Protein 7VW0 (pdb70)

Secondary structure (DSSP, 8-state):
--SSHHHHHHHTTHHHHHHHHHHHTT-SSHHHHHHHHHHHHHHHHHHHHHHHHHH---HHHHHHHHHHHHHHHHHHHHHHHHHHHH-/-TT--SSHHHHHHHTTHHHHHHHHHHHTT-SSHHHHHHHHHHHHHHHHHHHHHHHHHH---HHHHHHHHHHHHHHHHHHHHHHHHHHHTTSPP-

Organism: Escherichia coli (NCBI:txid562)

B-factor: mean 36.49, std 14.47, range [18.31, 108.79]

Foldseek 3Di:
DADDPLRVQLPPPVVVLVVQLVVLLPPPPNLSNVLSNLLSVLVNLLSNLVSCCVDPDDVVSVVVSVVSNVVSVVVNVVSVVVVVVVD/DLPDADDPLRNQLSPCPVVLVVQLVVLLVPPPNLSNCLRNLLSVLVSLLSNLVSCCVDPDDPVSVVVSVVSNVVSVVSNVVSVVCVVPVPPDDD

Structure (mmCIF, N/CA/C/O backbone):
data_7VW0
#
_entry.id   7VW0
#
_cell.length_a   37.296
_cell.length_b   73.242
_cell.length_c   73.284
_cell.angle_alpha   90.000
_cell.angle_beta   90.000
_cell.angle_gamma   90.000
#
_symmetry.space_group_name_H-M   'P 21 21 21'
#
loop_
_entity.id
_entity.type
_entity.pdbx_description
1 polymer 'DUF305 domain-containing protein'
2 water water
#
loop_
_atom_site.group_PDB
_atom_site.id
_atom_site.type_symbol
_atom_site.label_atom_id
_atom_site.label_alt_id
_atom_site.label_comp_id
_atom_site.label_asym_id
_atom_site.label_entity_id
_atom_site.label_seq_id
_atom_site.pdbx_PDB_ins_code
_atom_site.Cartn_x
_atom_site.Cartn_y
_atom_site.Cartn_z
_atom_site.occupancy
_atom_site.B_iso_or_equiv
_atom_site.auth_seq_id
_atom_site.auth_comp_id
_atom_site.auth_asym_id
_atom_site.auth_atom_id
_atom_site.pdbx_PDB_model_num
ATOM 1 N N . MET A 1 11 ? -0.546 39.654 36.793 1.00 54.72 30 MET A N 1
ATOM 2 C CA . MET A 1 11 ? 0.330 39.217 35.706 1.00 52.41 30 MET A CA 1
ATOM 3 C C . MET A 1 11 ? 0.889 40.387 34.880 1.00 46.27 30 MET A C 1
ATOM 4 O O . MET A 1 11 ? 1.596 40.171 33.893 1.00 45.73 30 MET A O 1
ATOM 7 N N . HIS A 1 12 ? 0.591 41.620 35.293 1.00 42.19 31 HIS A N 1
ATOM 8 C CA . HIS A 1 12 ? 0.930 42.796 34.503 1.00 38.52 31 HIS A CA 1
ATOM 9 C C . HIS A 1 12 ? 1.021 44.006 35.420 1.00 34.34 31 HIS A C 1
ATOM 10 O O . HIS A 1 12 ? 0.458 44.021 36.517 1.00 36.97 31 HIS A O 1
ATOM 24 N N . SER A 1 13 ? 1.738 45.026 34.943 1.00 29.09 32 SER A N 1
ATOM 25 C CA . SER A 1 13 ? 2.141 46.173 35.749 1.00 31.72 32 SER A CA 1
ATOM 26 C C . SER A 1 13 ? 1.082 47.263 35.798 1.00 33.48 32 SER A C 1
ATOM 27 O O . SER A 1 13 ? 1.092 48.100 36.723 1.00 37.77 32 SER A O 1
ATOM 35 N N . SER A 1 14 ? 0.142 47.244 34.863 1.00 32.44 33 SER A N 1
ATOM 36 C CA . SER A 1 14 ? -0.627 48.431 34.518 1.00 32.14 33 SER A CA 1
ATOM 37 C C . SER A 1 14 ? -1.742 48.009 33.578 1.00 29.31 33 SER A C 1
ATOM 38 O O . SER A 1 14 ? -1.678 46.944 32.962 1.00 30.05 33 SER A O 1
ATOM 46 N N . ALA A 1 15 ? -2.750 48.877 33.458 1.00 30.83 34 ALA A N 1
ATOM 47 C CA . ALA A 1 15 ? -3.816 48.660 32.489 1.00 31.62 34 ALA A CA 1
ATOM 48 C C . ALA A 1 15 ? -3.251 48.583 31.075 1.00 27.18 34 ALA A C 1
ATOM 49 O O . ALA A 1 15 ? -3.652 47.723 30.276 1.00 27.03 34 ALA A O 1
ATOM 56 N N . SER A 1 16 ? -2.295 49.455 30.747 1.00 28.16 35 SER A N 1
ATOM 57 C CA . SER A 1 16 ? -1.768 49.447 29.388 1.00 27.65 35 SER A CA 1
ATOM 58 C C . SER A 1 16 ? -1.044 48.139 29.111 1.00 25.28 35 SER A C 1
ATOM 59 O O . SER A 1 16 ? -1.232 47.528 28.055 1.00 23.26 35 SER A O 1
ATOM 67 N N . SER A 1 17 ? -0.244 47.669 30.067 1.00 25.40 36 SER A N 1
ATOM 68 C CA . SER A 1 17 ? 0.461 46.415 29.858 1.00 25.67 36 SER A CA 1
ATOM 69 C C . SER A 1 17 ? -0.504 45.237 29.798 1.00 25.12 36 SER A C 1
ATOM 70 O O . SER A 1 17 ? -0.301 44.316 29.004 1.00 24.47 36 SER A O 1
ATOM 78 N N . GLN A 1 18 ? -1.582 45.267 30.587 1.00 24.19 37 GLN A N 1
ATOM 79 C CA . GLN A 1 18 ? -2.578 44.205 30.482 1.00 27.36 37 GLN A CA 1
ATOM 80 C C . GLN A 1 18 ? -3.154 44.151 29.074 1.00 26.52 37 GLN A C 1
ATOM 81 O O . GLN A 1 18 ? -3.331 43.061 28.498 1.00 26.67 37 GLN A O 1
ATOM 95 N N . GLU A 1 19 ? -3.445 45.323 28.491 1.00 26.43 38 GLU A N 1
ATOM 96 C CA . GLU A 1 19 ? -4.014 45.341 27.148 1.00 24.24 38 GLU A CA 1
ATOM 97 C C . GLU A 1 19 ? -2.980 44.963 26.096 1.00 23.28 38 GLU A C 1
ATOM 98 O O . GLU A 1 19 ? -3.315 44.271 25.129 1.00 25.83 38 GLU A O 1
ATOM 110 N N . TYR A 1 20 ? -1.720 45.375 26.271 1.00 22.64 39 TYR A N 1
ATOM 111 C CA . TYR A 1 20 ? -0.685 44.947 25.330 1.00 22.99 39 TYR A CA 1
ATOM 112 C C . TYR A 1 20 ? -0.567 43.425 25.312 1.00 22.55 39 TYR A C 1
ATOM 113 O O . TYR A 1 20 ? -0.387 42.816 24.250 1.00 22.73 39 TYR A O 1
ATOM 131 N N . MET A 1 21 ? -0.634 42.796 26.489 1.00 23.72 40 MET A N 1
ATOM 132 C CA . MET A 1 21 ? -0.470 41.350 26.574 1.00 25.29 40 MET A CA 1
ATOM 133 C C . MET A 1 21 ? -1.683 40.590 26.068 1.00 27.54 40 MET A C 1
ATOM 134 O O . MET A 1 21 ? -1.534 39.473 25.552 1.00 29.37 40 MET A O 1
ATOM 148 N N . ALA A 1 22 ? -2.872 41.150 26.209 1.00 30.68 41 ALA A N 1
ATOM 149 C CA . ALA A 1 22 ? -4.091 40.473 25.784 1.00 32.99 41 ALA A CA 1
ATOM 150 C C . ALA A 1 22 ? -4.016 40.036 24.322 1.00 37.94 41 ALA A C 1
ATOM 151 O O . ALA A 1 22 ? -3.791 40.852 23.420 1.00 39.57 41 ALA A O 1
ATOM 158 N N . GLY A 1 23 ? -4.203 38.735 24.097 1.00 40.02 42 GLY A N 1
ATOM 159 C CA . GLY A 1 23 ? -4.238 38.162 22.766 1.00 40.61 42 GLY A CA 1
ATOM 160 C C . GLY A 1 23 ? -2.915 37.626 22.261 1.00 41.08 42 GLY A C 1
ATOM 161 O O . GLY A 1 23 ? -2.895 36.886 21.256 1.00 44.17 42 GLY A O 1
ATOM 165 N N . MET A 1 24 ? -1.810 37.967 22.919 1.00 39.18 43 MET A N 1
ATOM 166 C CA . MET A 1 24 ? -0.498 37.630 22.386 1.00 39.05 43 MET A CA 1
ATOM 167 C C . MET A 1 24 ? -0.255 36.128 22.435 1.00 42.49 43 MET A C 1
ATOM 168 O O . MET A 1 24 ? 0.328 35.551 21.502 1.00 45.91 43 MET A O 1
ATOM 182 N N . LYS A 1 25 ? -0.704 35.473 23.505 1.00 48.68 44 LYS A N 1
ATOM 183 C CA . LYS A 1 25 ? -0.520 34.031 23.639 1.00 52.43 44 LYS A CA 1
ATOM 184 C C . LYS A 1 25 ? -1.211 33.292 22.504 1.00 49.03 44 LYS A C 1
ATOM 185 O O . LYS A 1 25 ? -0.586 32.504 21.781 1.00 48.21 44 LYS A O 1
ATOM 204 N N . ASN A 1 26 ? -2.513 33.520 22.337 1.00 45.37 45 ASN A N 1
ATOM 205 C CA . ASN A 1 26 ? -3.195 32.862 21.234 1.00 44.36 45 ASN A CA 1
ATOM 206 C C . ASN A 1 26 ? -2.540 33.204 19.902 1.00 38.02 45 ASN A C 1
ATOM 207 O O . ASN A 1 26 ? -2.612 32.408 18.960 1.00 34.82 45 ASN A O 1
ATOM 218 N N . MET A 1 27 ? -1.846 34.340 19.825 1.00 36.69 46 MET A N 1
ATOM 219 C CA . MET A 1 27 ? -1.139 34.698 18.604 1.00 36.82 46 MET A CA 1
ATOM 220 C C . MET A 1 27 ? 0.074 33.802 18.367 1.00 35.62 46 MET A C 1
ATOM 221 O O . MET A 1 27 ? 0.330 33.410 17.228 1.00 36.23 46 MET A O 1
ATOM 235 N N . HIS A 1 28 ? 0.848 33.478 19.410 1.00 33.47 47 HIS A N 1
ATOM 236 C CA . HIS A 1 28 ? 2.017 32.622 19.189 1.00 33.85 47 HIS A CA 1
ATOM 237 C C . HIS A 1 28 ? 1.589 31.253 18.687 1.00 32.55 47 HIS A C 1
ATOM 238 O O . HIS A 1 28 ? 2.141 30.736 17.706 1.00 31.32 47 HIS A O 1
ATOM 252 N N . GLU A 1 29 ? 0.615 30.642 19.364 1.00 33.14 48 GLU A N 1
ATOM 253 C CA . GLU A 1 29 ? 0.094 29.356 18.912 1.00 33.13 48 GLU A CA 1
ATOM 254 C C . GLU A 1 29 ? -0.437 29.459 17.494 1.00 29.42 48 GLU A C 1
ATOM 255 O O . GLU A 1 29 ? -0.251 28.541 16.688 1.00 26.43 48 GLU A O 1
ATOM 267 N N . LYS A 1 30 ? -1.155 30.543 17.192 1.00 29.64 49 LYS A N 1
ATOM 268 C CA . LYS A 1 30 ? -1.746 30.702 15.870 1.00 28.00 49 LYS A CA 1
ATOM 269 C C . LYS A 1 30 ? -0.672 30.793 14.802 1.00 26.40 49 LYS A C 1
ATOM 270 O O . LYS A 1 30 ? -0.805 30.203 13.717 1.00 24.72 49 LYS A O 1
ATOM 289 N N A MET A 1 31 ? 0.406 31.529 15.080 0.46 25.24 50 MET A N 1
ATOM 290 N N B MET A 1 31 ? 0.420 31.502 15.099 0.54 25.35 50 MET A N 1
ATOM 291 C CA A MET A 1 31 ? 1.470 31.693 14.100 0.46 24.43 50 MET A CA 1
ATOM 292 C CA B MET A 1 31 ? 1.485 31.728 14.133 0.54 24.76 50 MET A CA 1
ATOM 293 C C A MET A 1 31 ? 2.263 30.406 13.933 0.46 23.79 50 MET A C 1
ATOM 294 C C B MET A 1 31 ? 2.353 30.486 13.957 0.54 23.17 50 MET A C 1
ATOM 295 O O A MET A 1 31 ? 2.562 29.996 12.805 0.46 22.29 50 MET A O 1
ATOM 296 O O B MET A 1 31 ? 2.794 30.198 12.841 0.54 20.18 50 MET A O 1
ATOM 323 N N . MET A 1 32 ? 2.606 29.746 15.042 1.00 23.66 51 MET A N 1
ATOM 324 C CA . MET A 1 32 ? 3.309 28.470 14.937 1.00 23.41 51 MET A CA 1
ATOM 325 C C . MET A 1 32 ? 2.543 27.506 14.041 1.00 22.31 51 MET A C 1
ATOM 326 O O . MET A 1 32 ? 3.131 26.816 13.205 1.00 23.30 51 MET A O 1
ATOM 341 N N . ALA A 1 33 ? 1.224 27.437 14.215 1.00 22.87 52 ALA A N 1
ATOM 342 C CA . ALA A 1 33 ? 0.415 26.569 13.365 1.00 22.65 52 ALA A CA 1
ATOM 343 C C . ALA A 1 33 ? 0.462 27.040 11.918 1.00 23.99 52 ALA A C 1
ATOM 344 O O . ALA A 1 33 ? 0.617 26.235 10.988 1.00 22.75 52 ALA A O 1
ATOM 351 N N . ALA A 1 34 ? 0.309 28.349 11.718 1.00 23.47 53 ALA A N 1
ATOM 352 C CA . ALA A 1 34 ? 0.229 28.916 10.374 1.00 25.07 53 ALA A CA 1
ATOM 353 C C . ALA A 1 34 ? 1.473 28.600 9.560 1.00 23.59 53 ALA A C 1
ATOM 354 O O . ALA A 1 34 ? 1.379 28.240 8.380 1.00 24.02 53 ALA A O 1
ATOM 361 N N . VAL A 1 35 ? 2.653 28.721 10.169 1.00 21.79 54 VAL A N 1
ATOM 362 C CA . VAL A 1 35 ? 3.895 28.521 9.431 1.00 20.78 54 VAL A CA 1
ATOM 363 C C . VAL A 1 35 ? 4.217 27.059 9.197 1.00 20.36 54 VAL A C 1
ATOM 364 O O . VAL A 1 35 ? 5.210 26.757 8.519 1.00 21.68 54 VAL A O 1
ATOM 377 N N . ASN A 1 36 ? 3.406 26.139 9.712 1.00 21.70 55 ASN A N 1
ATOM 378 C CA . ASN A 1 36 ? 3.619 24.729 9.438 1.00 23.12 55 ASN A CA 1
ATOM 379 C C . ASN A 1 36 ? 2.976 24.273 8.124 1.00 26.15 55 ASN A C 1
ATOM 380 O O . ASN A 1 36 ? 3.051 23.088 7.792 1.00 27.02 55 ASN A O 1
ATOM 391 N N A GLU A 1 37 ? 2.331 25.182 7.381 0.67 27.26 56 GLU A N 1
ATOM 392 N N B GLU A 1 37 ? 2.377 25.184 7.373 0.33 25.33 56 GLU A N 1
ATOM 393 C CA A GLU A 1 37 ? 2.001 24.915 5.983 0.67 26.12 56 GLU A CA 1
ATOM 394 C CA B GLU A 1 37 ? 1.957 24.878 6.017 0.33 24.05 56 GLU A CA 1
ATOM 395 C C A GLU A 1 37 ? 3.258 24.459 5.270 0.67 28.40 56 GLU A C 1
ATOM 396 C C B GLU A 1 37 ? 3.179 24.555 5.164 0.33 26.67 56 GLU A C 1
ATOM 397 O O A GLU A 1 37 ? 4.335 25.031 5.451 0.67 28.67 56 GLU A O 1
ATOM 398 O O B GLU A 1 37 ? 4.163 25.302 5.159 0.33 24.78 56 GLU A O 1
ATOM 421 N N . SER A 1 38 ? 3.121 23.422 4.453 1.00 31.15 57 SER A N 1
ATOM 422 C CA . SER A 1 38 ? 4.282 22.958 3.705 1.00 34.32 57 SER A CA 1
ATOM 423 C C . SER A 1 38 ? 4.632 23.892 2.551 1.00 31.35 57 SER A C 1
ATOM 424 O O . SER A 1 38 ? 5.812 24.013 2.210 1.00 34.18 57 SER A O 1
ATOM 433 N N . ASN A 1 39 ? 3.653 24.567 1.945 1.00 27.22 58 ASN A N 1
ATOM 434 C CA . ASN A 1 39 ? 3.971 25.534 0.901 1.00 25.09 58 ASN A CA 1
ATOM 435 C C . ASN A 1 39 ? 4.605 26.744 1.570 1.00 24.65 58 ASN A C 1
ATOM 436 O O . ASN A 1 39 ? 3.945 27.403 2.380 1.00 23.92 58 ASN A O 1
ATOM 447 N N . PRO A 1 40 ? 5.858 27.086 1.259 1.00 24.22 59 PRO A N 1
ATOM 448 C CA . PRO A 1 40 ? 6.540 28.135 2.033 1.00 23.08 59 PRO A CA 1
ATOM 449 C C . PRO A 1 40 ? 5.919 29.504 1.860 1.00 23.42 59 PRO A C 1
ATOM 450 O O . PRO A 1 40 ? 5.939 30.304 2.811 1.00 21.94 59 PRO A O 1
ATOM 461 N N . ASP A 1 41 ? 5.352 29.796 0.687 1.00 23.58 60 ASP A N 1
ATOM 462 C CA . ASP A 1 41 ? 4.744 31.105 0.470 1.00 23.38 60 ASP A CA 1
ATOM 463 C C . ASP A 1 41 ? 3.415 31.232 1.188 1.00 23.26 60 ASP A C 1
ATOM 464 O O . ASP A 1 41 ? 3.081 32.312 1.681 1.00 23.37 60 ASP A O 1
ATOM 473 N N . LYS A 1 42 ? 2.668 30.132 1.300 1.00 23.05 61 LYS A N 1
ATOM 474 C CA . LYS A 1 42 ? 1.413 30.151 2.041 1.00 23.12 61 LYS A CA 1
ATOM 475 C C . LYS A 1 42 ? 1.680 30.241 3.531 1.00 22.58 61 LYS A C 1
ATOM 476 O O . LYS A 1 42 ? 0.953 30.924 4.265 1.00 22.54 61 LYS A O 1
ATOM 495 N N . ALA A 1 43 ? 2.714 29.538 3.995 1.00 21.83 62 ALA A N 1
ATOM 496 C CA . ALA A 1 43 ? 3.145 29.669 5.385 1.00 21.75 62 ALA A CA 1
ATOM 497 C C . ALA A 1 43 ? 3.488 31.116 5.695 1.00 20.63 62 ALA A C 1
ATOM 498 O O . ALA A 1 43 ? 3.089 31.653 6.737 1.00 22.06 62 ALA A O 1
ATOM 505 N N . PHE A 1 44 ? 4.227 31.761 4.785 1.00 20.79 63 PHE A N 1
ATOM 506 C CA . PHE A 1 44 ? 4.585 33.163 4.945 1.00 21.82 63 PHE A CA 1
ATOM 507 C C . PHE A 1 44 ? 3.341 34.039 5.024 1.00 20.53 63 PHE A C 1
ATOM 508 O O . PHE A 1 44 ? 3.230 34.894 5.902 1.00 21.36 63 PHE A O 1
ATOM 525 N N . ALA A 1 45 ? 2.406 33.867 4.090 1.00 20.72 64 ALA A N 1
ATOM 526 C CA . ALA A 1 45 ? 1.248 34.755 4.056 1.00 21.89 64 ALA A CA 1
ATOM 527 C C . ALA A 1 45 ? 0.405 34.586 5.314 1.00 21.38 64 ALA A C 1
ATOM 528 O O . ALA A 1 45 ? -0.001 35.571 5.945 1.00 21.45 64 ALA A O 1
ATOM 535 N N . LYS A 1 46 ? 0.154 33.338 5.721 1.00 22.32 65 LYS A N 1
ATOM 536 C CA . LYS A 1 46 ? -0.670 33.128 6.905 1.00 22.91 65 LYS A CA 1
ATOM 537 C C . LYS A 1 46 ? 0.061 33.564 8.167 1.00 20.98 65 LYS A C 1
ATOM 538 O O . LYS A 1 46 ? -0.525 34.217 9.045 1.00 23.39 65 LYS A O 1
ATOM 557 N N . GLY A 1 47 ? 1.340 33.219 8.276 1.00 20.86 66 GLY A N 1
ATOM 558 C CA . GLY A 1 47 ? 2.100 33.644 9.435 1.00 21.40 66 GLY A CA 1
ATOM 559 C C . GLY A 1 47 ? 2.221 35.149 9.517 1.00 19.73 66 GLY A C 1
ATOM 560 O O . GLY A 1 47 ? 2.105 35.742 10.604 1.00 21.32 66 GLY A O 1
ATOM 564 N N . MET A 1 48 ? 2.417 35.799 8.367 1.00 19.45 67 MET A N 1
ATOM 565 C CA . MET A 1 48 ? 2.635 37.238 8.403 1.00 21.74 67 MET A CA 1
ATOM 566 C C . MET A 1 48 ? 1.334 37.997 8.618 1.00 20.54 67 MET A C 1
ATOM 567 O O . MET A 1 48 ? 1.342 39.048 9.258 1.00 21.39 67 MET A O 1
ATOM 581 N N . ILE A 1 49 ? 0.208 37.486 8.123 1.00 21.02 68 ILE A N 1
ATOM 582 C CA . ILE A 1 49 ? -1.075 38.085 8.472 1.00 23.48 68 ILE A CA 1
ATOM 583 C C . ILE A 1 49 ? -1.247 38.093 9.988 1.00 22.76 68 ILE A C 1
ATOM 584 O O . ILE A 1 49 ? -1.608 39.111 10.590 1.00 23.73 68 ILE A O 1
ATOM 600 N N . ALA A 1 50 ? -0.971 36.963 10.640 1.00 23.51 69 ALA A N 1
ATOM 601 C CA . ALA A 1 50 ? -1.101 36.909 12.102 1.00 24.35 69 ALA A CA 1
ATOM 602 C C . ALA A 1 50 ? -0.133 37.875 12.778 1.00 24.30 69 ALA A C 1
ATOM 603 O O . ALA A 1 50 ? -0.481 38.566 13.758 1.00 23.58 69 ALA A O 1
ATOM 610 N N . HIS A 1 51 ? 1.099 37.934 12.281 1.00 23.76 70 HIS A N 1
ATOM 611 C CA . HIS A 1 51 ? 2.067 38.836 12.885 1.00 22.33 70 HIS A CA 1
ATOM 612 C C . HIS A 1 51 ? 1.647 40.290 12.682 1.00 21.46 70 HIS A C 1
ATOM 613 O O . HIS A 1 51 ? 1.768 41.116 13.607 1.00 22.26 70 HIS A O 1
ATOM 627 N N . HIS A 1 52 ? 1.152 40.630 11.485 1.00 22.69 71 HIS A N 1
ATOM 628 C CA . HIS A 1 52 ? 0.619 41.969 11.236 1.00 21.61 71 HIS A CA 1
ATOM 629 C C . HIS A 1 52 ? -0.522 42.293 12.186 1.00 21.22 71 HIS A C 1
ATOM 630 O O . HIS A 1 52 ? -0.600 43.414 12.719 1.00 21.91 71 HIS A O 1
ATOM 644 N N . GLU A 1 53 ? -1.419 41.330 12.416 1.00 21.06 72 GLU A N 1
ATOM 645 C CA . GLU A 1 53 ? -2.505 41.541 13.370 1.00 22.97 72 GLU A CA 1
ATOM 646 C C . GLU A 1 53 ? -1.974 41.840 14.766 1.00 22.17 72 GLU A C 1
ATOM 647 O O . GLU A 1 53 ? -2.493 42.721 15.464 1.00 23.09 72 GLU A O 1
ATOM 659 N N . GLY A 1 54 ? -0.906 41.152 15.168 1.00 24.39 73 GLY A N 1
ATOM 660 C CA . GLY A 1 54 ? -0.279 41.466 16.443 1.00 23.91 73 GLY A CA 1
ATOM 661 C C . GLY A 1 54 ? 0.273 42.878 16.491 1.00 22.17 73 GLY A C 1
ATOM 662 O O . GLY A 1 54 ? 0.130 43.571 17.495 1.00 21.41 73 GLY A O 1
ATOM 666 N N . ALA A 1 55 ? 0.920 43.325 15.407 1.00 22.36 74 ALA A N 1
ATOM 667 C CA . ALA A 1 55 ? 1.456 44.682 15.382 1.00 21.50 74 ALA A CA 1
ATOM 668 C C . ALA A 1 55 ? 0.340 45.712 15.453 1.00 20.95 74 ALA A C 1
ATOM 669 O O . ALA A 1 55 ? 0.458 46.718 16.162 1.00 21.38 74 ALA A O 1
ATOM 676 N N . ILE A 1 56 ? -0.742 45.490 14.705 1.00 22.70 75 ILE A N 1
ATOM 677 C CA . ILE A 1 56 ? -1.891 46.393 14.731 1.00 23.00 75 ILE A CA 1
ATOM 678 C C . ILE A 1 56 ? -2.475 46.483 16.134 1.00 21.09 75 ILE A C 1
ATOM 679 O O . ILE A 1 56 ? -2.821 47.570 16.611 1.00 20.69 75 ILE A O 1
ATOM 695 N N . ALA A 1 57 ? -2.626 45.339 16.811 1.00 22.21 76 ALA A N 1
ATOM 696 C CA . ALA A 1 57 ? -3.133 45.356 18.181 1.00 22.59 76 ALA A CA 1
ATOM 697 C C . ALA A 1 57 ? -2.225 46.172 19.085 1.00 19.24 76 ALA A C 1
ATOM 698 O O . ALA A 1 57 ? -2.703 46.969 19.895 1.00 20.33 76 ALA A O 1
ATOM 705 N N . MET A 1 58 ? -0.908 45.989 18.970 1.00 20.18 77 MET A N 1
ATOM 706 C CA . MET A 1 58 ? 0.000 46.734 19.824 1.00 22.35 77 MET A CA 1
ATOM 707 C C . MET A 1 58 ? -0.075 48.215 19.508 1.00 20.38 77 MET A C 1
ATOM 708 O O . MET A 1 58 ? -0.056 49.056 20.412 1.00 21.39 77 MET A O 1
ATOM 722 N N . ALA A 1 59 ? -0.173 48.547 18.227 1.00 21.28 78 ALA A N 1
ATOM 723 C CA . ALA A 1 59 ? -0.220 49.946 17.831 1.00 21.21 78 ALA A CA 1
ATOM 724 C C . ALA A 1 59 ? -1.505 50.607 18.303 1.00 22.52 78 ALA A C 1
ATOM 725 O O . ALA A 1 59 ? -1.498 51.781 18.695 1.00 21.96 78 ALA A O 1
ATOM 732 N N . GLU A 1 60 ? -2.619 49.877 18.263 1.00 22.09 79 GLU A N 1
ATOM 733 C CA . GLU A 1 60 ? -3.878 50.415 18.756 1.00 22.24 79 GLU A CA 1
ATOM 734 C C . GLU A 1 60 ? -3.788 50.717 20.248 1.00 20.87 79 GLU A C 1
ATOM 735 O O . GLU A 1 60 ? -4.285 51.746 20.724 1.00 21.90 79 GLU A O 1
ATOM 747 N N . THR A 1 61 ? -3.155 49.827 21.007 1.00 20.60 80 THR A N 1
ATOM 748 C CA . THR A 1 61 ? -2.988 50.054 22.437 1.00 20.49 80 THR A CA 1
ATOM 749 C C . THR A 1 61 ? -2.080 51.258 22.703 1.00 19.68 80 THR A C 1
ATOM 750 O O . THR A 1 61 ? -2.314 52.020 23.647 1.00 22.20 80 THR A O 1
ATOM 761 N N . GLU A 1 62 ? -1.062 51.464 21.867 1.00 21.97 81 GLU A N 1
ATOM 762 C CA . GLU A 1 62 ? -0.218 52.651 21.977 1.00 21.99 81 GLU A CA 1
ATOM 763 C C . GLU A 1 62 ? -1.002 53.931 21.678 1.00 21.94 81 GLU A C 1
ATOM 764 O O . GLU A 1 62 ? -0.784 54.968 22.318 1.00 22.06 81 GLU A O 1
ATOM 776 N N . LEU A 1 63 ? -1.942 53.890 20.731 1.00 20.74 82 LEU A N 1
ATOM 777 C CA . LEU A 1 63 ? -2.781 55.078 20.539 1.00 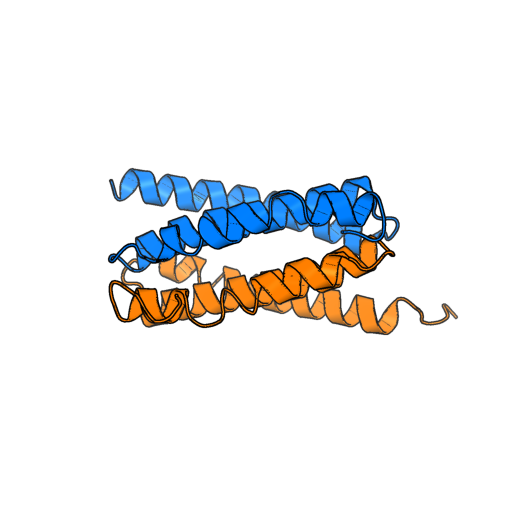23.56 82 LEU A CA 1
ATOM 778 C C . LEU A 1 63 ? -3.714 55.301 21.721 1.00 22.50 82 LEU A C 1
ATOM 779 O O . LEU A 1 63 ? -4.009 56.455 22.075 1.00 24.18 82 LEU A O 1
ATOM 795 N N . LYS A 1 64 ? -4.182 54.218 22.342 1.00 22.32 83 LYS A N 1
ATOM 796 C CA . LYS A 1 64 ? -5.076 54.344 23.484 1.00 22.89 83 LYS A CA 1
ATOM 797 C C . LYS A 1 64 ? -4.358 54.918 24.694 1.00 21.57 83 LYS A C 1
ATOM 798 O O . LYS A 1 64 ? -4.922 55.755 25.396 1.00 23.65 83 LYS A O 1
ATOM 817 N N . TYR A 1 65 ? -3.123 54.473 24.965 1.00 21.69 84 TYR A N 1
ATOM 818 C CA . TYR A 1 65 ? -2.436 54.818 26.211 1.00 23.26 84 TYR A CA 1
ATOM 819 C C . TYR A 1 65 ? -1.204 55.690 26.037 1.00 23.68 84 TYR A C 1
ATOM 820 O O . TYR A 1 65 ? -0.758 56.300 27.020 1.00 24.50 84 TYR A O 1
ATOM 838 N N . GLY A 1 66 ? -0.664 55.802 24.829 1.00 22.41 85 GLY A N 1
ATOM 839 C CA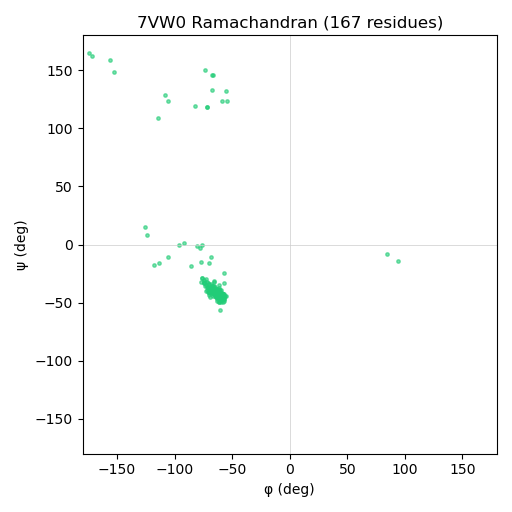 . GLY A 1 66 ? 0.606 56.473 24.660 1.00 23.17 85 GLY A CA 1
ATOM 840 C C . GLY A 1 66 ? 0.478 57.981 24.797 1.00 22.87 85 GLY A C 1
ATOM 841 O O . GLY A 1 66 ? -0.565 58.573 24.516 1.00 22.96 85 GLY A O 1
ATOM 845 N N . LYS A 1 67 ? 1.565 58.596 25.266 1.00 23.41 86 LYS A N 1
ATOM 846 C CA . LYS A 1 67 ? 1.663 60.035 25.486 1.00 24.08 86 LYS A CA 1
ATOM 847 C C . LYS A 1 67 ? 2.831 60.654 24.728 1.00 24.60 86 LYS A C 1
ATOM 848 O O . LYS A 1 67 ? 3.149 61.829 24.952 1.00 24.96 86 LYS A O 1
ATOM 867 N N . ASP A 1 68 ? 3.497 59.911 23.862 1.00 24.93 87 ASP A N 1
ATOM 868 C CA . ASP A 1 68 ? 4.617 60.462 23.122 1.00 24.95 87 ASP A CA 1
ATOM 869 C C . ASP A 1 68 ? 4.186 60.704 21.688 1.00 23.57 87 ASP A C 1
ATOM 870 O O . ASP A 1 68 ? 3.728 59.763 21.028 1.00 25.59 87 ASP A O 1
ATOM 879 N N . PRO A 1 69 ? 4.307 61.921 21.166 1.00 25.65 88 PRO A N 1
ATOM 880 C CA . PRO A 1 69 ? 3.815 62.166 19.799 1.00 26.52 88 PRO A CA 1
ATOM 881 C C . PRO A 1 69 ? 4.511 61.342 18.729 1.00 26.29 88 PRO A C 1
ATOM 882 O O . PRO A 1 69 ? 3.853 60.908 17.776 1.00 26.10 88 PRO A O 1
ATOM 893 N N . GLU A 1 70 ? 5.831 61.145 18.831 1.00 26.08 89 GLU A N 1
ATOM 894 C CA . GLU A 1 70 ? 6.540 60.412 17.790 1.00 26.17 89 GLU A CA 1
ATOM 895 C C . GLU A 1 70 ? 6.107 58.954 17.754 1.00 25.30 89 GLU A C 1
ATOM 896 O O . GLU A 1 70 ? 5.855 58.403 16.684 1.00 25.72 89 GLU A O 1
ATOM 908 N N . MET A 1 71 ? 5.993 58.310 18.911 1.00 23.63 90 MET A N 1
ATOM 909 C CA . MET A 1 71 ? 5.592 56.911 18.905 1.00 23.09 90 MET A CA 1
ATOM 910 C C . MET A 1 71 ? 4.118 56.740 18.551 1.00 23.73 90 MET A C 1
ATOM 911 O O . MET A 1 71 ? 3.758 55.741 17.906 1.00 25.04 90 MET A O 1
ATOM 925 N N . ARG A 1 72 ? 3.264 57.706 18.924 1.00 22.63 91 ARG A N 1
ATOM 926 C CA . ARG A 1 72 ? 1.861 57.659 18.510 1.00 23.30 91 ARG A CA 1
ATOM 927 C C . ARG A 1 72 ? 1.728 57.797 16.996 1.00 25.15 91 ARG A C 1
ATOM 928 O O . ARG A 1 72 ? 0.925 57.091 16.367 1.00 25.91 91 ARG A O 1
ATOM 949 N N . LYS A 1 73 ? 2.515 58.687 16.392 1.00 25.40 92 LYS A N 1
ATOM 950 C CA . LYS A 1 73 ? 2.475 58.809 14.937 1.00 22.81 92 LYS A CA 1
ATOM 951 C C . LYS A 1 73 ? 2.946 57.518 14.275 1.00 24.99 92 LYS A C 1
ATOM 952 O O . LYS A 1 73 ? 2.346 57.046 13.302 1.00 27.77 92 LYS A O 1
ATOM 971 N N . LEU A 1 74 ? 3.998 56.907 14.811 1.00 23.41 93 LEU A N 1
ATOM 972 C CA . LEU A 1 74 ? 4.468 55.641 14.252 1.00 24.10 93 LEU A CA 1
ATOM 973 C C . LEU A 1 74 ? 3.400 54.566 14.364 1.00 24.91 93 LEU A C 1
ATOM 974 O O . LEU A 1 74 ? 3.185 53.789 13.427 1.00 25.56 93 LEU A O 1
ATOM 990 N N . ALA A 1 75 ? 2.732 54.489 15.515 1.00 23.84 94 ALA A N 1
ATOM 991 C CA . ALA A 1 75 ? 1.650 53.532 15.674 1.00 21.64 94 ALA A CA 1
ATOM 992 C C . ALA A 1 75 ? 0.582 53.726 14.614 1.00 21.36 94 ALA A C 1
ATOM 993 O O . ALA A 1 75 ? 0.117 52.757 14.000 1.00 22.75 94 ALA A O 1
ATOM 1000 N N . GLN A 1 76 ? 0.196 54.978 14.360 1.00 22.93 95 GLN A N 1
ATOM 1001 C CA . GLN A 1 76 ? -0.810 55.258 13.341 1.00 26.56 95 GLN A CA 1
ATOM 1002 C C . GLN A 1 76 ? -0.327 54.797 11.965 1.00 25.89 95 GLN A C 1
ATOM 1003 O O . GLN A 1 76 ? -1.073 54.168 11.202 1.00 26.47 95 GLN A O 1
ATOM 1017 N N . ASP A 1 77 ? 0.932 55.076 11.647 1.00 26.10 96 ASP A N 1
ATOM 1018 C CA . ASP A 1 77 ? 1.469 54.684 10.349 1.00 28.14 96 ASP A CA 1
ATOM 1019 C C . ASP A 1 77 ? 1.544 53.170 10.226 1.00 27.24 96 ASP A C 1
ATOM 1020 O O . ASP A 1 77 ? 1.299 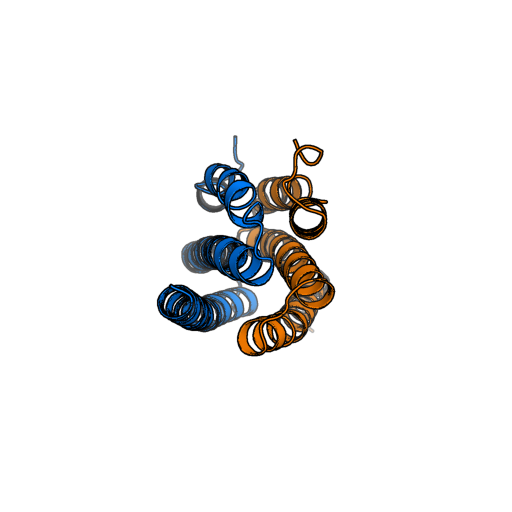52.616 9.143 1.00 29.24 96 ASP A O 1
ATOM 1029 N N . ILE A 1 78 ? 1.914 52.486 11.307 1.00 24.67 97 ILE A N 1
ATOM 1030 C CA . ILE A 1 78 ? 2.007 51.032 11.251 1.00 23.71 97 ILE A CA 1
ATOM 1031 C C . ILE A 1 78 ? 0.631 50.431 10.997 1.00 24.91 97 ILE A C 1
ATOM 1032 O O . ILE A 1 78 ? 0.483 49.509 10.195 1.00 24.20 97 ILE A O 1
ATOM 1048 N N . ILE A 1 79 ? -0.397 50.936 11.674 1.00 24.62 98 ILE A N 1
ATOM 1049 C CA . ILE A 1 79 ? -1.742 50.401 11.481 1.00 25.62 98 ILE A CA 1
ATOM 1050 C C . ILE A 1 79 ? -2.149 50.494 10.017 1.00 27.31 98 ILE A C 1
ATOM 1051 O O . ILE A 1 79 ? -2.639 49.524 9.431 1.00 25.30 98 ILE A O 1
ATOM 1067 N N . LYS A 1 80 ? -1.958 51.664 9.406 1.00 26.42 99 LYS A N 1
ATOM 1068 C CA . LYS A 1 80 ? -2.346 51.851 8.011 1.00 27.88 99 LYS A CA 1
ATOM 1069 C C . LYS A 1 80 ? -1.579 50.898 7.101 1.00 26.89 99 LYS A C 1
ATOM 1070 O O . LYS A 1 80 ? -2.171 50.201 6.263 1.00 28.92 99 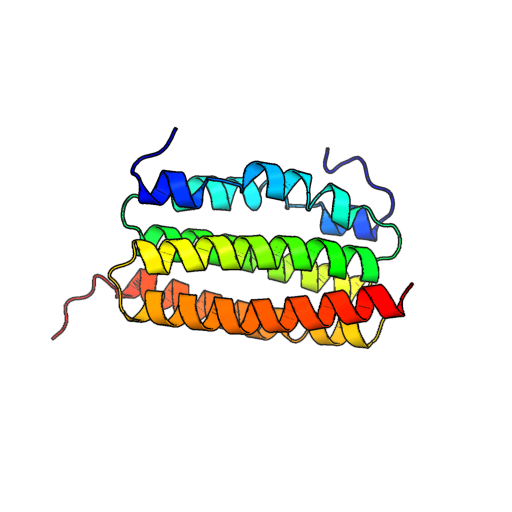LYS A O 1
ATOM 1089 N N . ALA A 1 81 ? -0.252 50.853 7.253 1.00 26.77 100 ALA A N 1
ATOM 1090 C CA . ALA A 1 81 ? 0.561 50.034 6.355 1.00 26.34 100 ALA A CA 1
ATOM 1091 C C . ALA A 1 81 ? 0.254 48.556 6.525 1.00 27.04 100 ALA A C 1
ATOM 1092 O O . ALA A 1 81 ? 0.135 47.822 5.537 1.00 28.10 100 ALA A O 1
ATOM 1099 N N . GLN A 1 82 ? 0.147 48.092 7.770 1.00 25.43 101 GLN A N 1
ATOM 1100 C CA . GLN A 1 82 ? -0.067 46.667 7.995 1.00 25.03 101 GLN A CA 1
ATOM 1101 C C . GLN A 1 82 ? -1.433 46.247 7.507 1.00 23.75 101 GLN A C 1
ATOM 1102 O O . GLN A 1 82 ? -1.586 45.147 6.974 1.00 24.02 101 GLN A O 1
ATOM 1116 N N . LYS A 1 83 ? -2.448 47.081 7.728 1.00 25.88 102 LYS A N 1
ATOM 1117 C CA . LYS A 1 83 ? -3.767 46.754 7.210 1.00 24.43 102 LYS A CA 1
ATOM 1118 C C . LYS A 1 83 ? -3.730 46.587 5.699 1.00 25.91 102 LYS A C 1
ATOM 1119 O O . LYS A 1 83 ? -4.335 45.658 5.162 1.00 25.44 102 LYS A O 1
ATOM 1138 N N . GLY A 1 84 ? -3.014 47.471 5.000 1.00 25.47 103 GLY A N 1
ATOM 1139 C CA . GLY A 1 84 ? -2.894 47.337 3.559 1.00 26.59 103 GLY A CA 1
ATOM 1140 C C . GLY A 1 84 ? -2.196 46.055 3.151 1.00 27.70 103 GLY A C 1
ATOM 1141 O O . GLY A 1 84 ? -2.605 45.392 2.194 1.00 28.47 103 GLY A O 1
ATOM 1145 N N . GLU A 1 85 ? -1.137 45.680 3.868 1.00 25.69 104 GLU A N 1
ATOM 1146 C CA . GLU A 1 85 ? -0.428 44.442 3.541 1.00 26.27 104 GLU A CA 1
ATOM 1147 C C . GLU A 1 85 ? -1.252 43.202 3.870 1.00 24.17 104 GLU A C 1
ATOM 1148 O O . GLU A 1 85 ? -1.166 42.195 3.152 1.00 25.67 104 GLU A O 1
ATOM 1160 N N . ILE A 1 86 ? -2.054 43.244 4.936 1.00 25.20 105 ILE A N 1
ATOM 1161 C CA . ILE A 1 86 ? -2.990 42.156 5.199 1.00 23.11 105 ILE A CA 1
ATOM 1162 C C . ILE A 1 86 ? -3.929 41.970 4.011 1.00 25.38 105 ILE A C 1
ATOM 1163 O O . ILE A 1 86 ? -4.193 40.841 3.580 1.00 27.78 105 ILE A O 1
ATOM 1179 N N . GLU A 1 87 ? -4.486 43.068 3.492 1.00 24.96 106 GLU A N 1
ATOM 1180 C CA . GLU A 1 87 ? -5.367 42.957 2.333 1.00 27.61 106 GLU A CA 1
ATOM 1181 C C . GLU A 1 87 ? -4.645 42.300 1.160 1.00 29.67 106 GLU A C 1
ATOM 1182 O O . GLU A 1 87 ? -5.201 41.427 0.483 1.00 31.93 106 GLU A O 1
ATOM 1194 N N . GLN A 1 88 ? -3.400 42.709 0.903 1.00 27.96 107 GLN A N 1
ATOM 1195 C CA . GLN A 1 88 ? -2.631 42.098 -0.175 1.00 30.40 107 GLN A CA 1
ATOM 1196 C C . GLN A 1 88 ? -2.451 40.603 0.055 1.00 30.18 107 GLN A C 1
ATOM 1197 O O . GLN A 1 88 ? -2.646 39.789 -0.860 1.00 29.33 107 GLN A O 1
ATOM 1211 N N . MET A 1 89 ? -2.069 40.217 1.273 1.00 27.10 108 MET A N 1
ATOM 1212 C CA . MET A 1 89 ? -1.781 38.813 1.532 1.00 26.43 108 MET A CA 1
ATOM 1213 C C . MET A 1 89 ? -3.044 37.971 1.464 1.00 26.27 108 MET A C 1
ATOM 1214 O O . MET A 1 89 ? -3.008 36.836 0.979 1.00 29.54 108 MET A O 1
ATOM 1228 N N . ASN A 1 90 ? -4.175 38.513 1.918 1.00 27.89 109 ASN A N 1
ATOM 1229 C CA . ASN A 1 90 ? -5.433 37.783 1.796 1.00 29.93 109 ASN A CA 1
ATOM 1230 C C . ASN A 1 90 ? -5.839 37.601 0.341 1.00 32.65 109 ASN A C 1
ATOM 1231 O O . ASN A 1 90 ? -6.308 36.526 -0.044 1.00 34.96 109 ASN A O 1
ATOM 1242 N N . LYS A 1 91 ? -5.677 38.639 -0.477 1.00 32.81 110 LYS A N 1
ATOM 1243 C CA . LYS A 1 91 ? -5.996 38.495 -1.890 1.00 35.18 110 LYS A CA 1
ATOM 1244 C C . LYS A 1 91 ? -5.106 37.438 -2.523 1.00 35.69 110 LYS A C 1
ATOM 1245 O O . LYS A 1 91 ? -5.563 36.644 -3.357 1.00 35.51 110 LYS A O 1
ATOM 1264 N N . TRP A 1 92 ? -3.840 37.378 -2.109 1.00 32.82 111 TRP A N 1
ATOM 1265 C CA . TRP A 1 92 ? -2.947 36.372 -2.671 1.00 33.34 111 TRP A CA 1
ATOM 1266 C C . TRP A 1 92 ? -3.371 34.973 -2.244 1.00 34.20 111 TRP A C 1
ATOM 1267 O O . TRP A 1 92 ? -3.336 34.033 -3.049 1.00 35.07 111 TRP A O 1
ATOM 1288 N N . LEU A 1 93 ? -3.774 34.813 -0.982 1.00 33.44 112 LEU A N 1
ATOM 1289 C CA . LEU A 1 93 ? -4.260 33.518 -0.519 1.00 32.56 112 LEU A CA 1
ATOM 1290 C C . LEU A 1 93 ? -5.497 33.073 -1.287 1.00 34.91 112 LEU A C 1
ATOM 1291 O O . LEU A 1 93 ? -5.610 31.901 -1.666 1.00 36.73 112 LEU A O 1
ATOM 1307 N N . ASP A 1 94 ? -6.435 33.984 -1.541 1.00 38.64 113 ASP A N 1
ATOM 1308 C CA . ASP A 1 94 ? -7.638 33.584 -2.262 1.00 42.90 113 ASP A CA 1
ATOM 1309 C C . ASP A 1 94 ? -7.310 33.159 -3.687 1.00 43.54 113 ASP A C 1
ATOM 1310 O O . ASP A 1 94 ? -7.890 32.195 -4.204 1.00 43.27 113 ASP A O 1
ATOM 1319 N N . SER A 1 95 ? -6.401 33.881 -4.349 1.00 44.37 114 SER A N 1
ATOM 1320 C CA . SER A 1 95 ? -6.001 33.502 -5.701 1.00 48.55 114 SER A CA 1
ATOM 1321 C C . SER A 1 95 ? -5.279 32.167 -5.699 1.00 49.95 114 SER A C 1
ATOM 1322 O O . SER A 1 95 ? -5.495 31.332 -6.586 1.00 53.16 114 SER A O 1
ATOM 1330 N N . HIS A 1 96 ? -4.390 31.965 -4.727 1.00 49.51 115 HIS A N 1
ATOM 1331 C CA . HIS A 1 96 ? -3.679 30.698 -4.605 1.00 51.72 115 HIS A CA 1
ATOM 1332 C C . HIS A 1 96 ? -4.647 29.534 -4.481 1.00 52.15 115 HIS A C 1
ATOM 1333 O O . HIS A 1 96 ? -4.355 28.432 -4.957 1.00 51.98 115 HIS A O 1
ATOM 1347 N N . LYS A 1 97 ? -5.794 29.753 -3.844 1.00 54.83 116 LYS A N 1
ATOM 1348 C CA . LYS A 1 97 ? -6.876 28.777 -3.839 1.00 56.14 116 LYS A CA 1
ATOM 1349 C C . LYS A 1 97 ? -7.653 28.868 -5.153 1.00 57.07 116 LYS A C 1
ATOM 1350 O O . LYS A 1 97 ? -7.496 28.032 -6.043 1.00 59.61 116 LYS A O 1
ATOM 1354 N N . MET B 1 8 ? 8.997 21.655 20.710 1.00 75.74 27 MET B N 1
ATOM 1355 C CA . MET B 1 8 ? 7.895 22.194 19.921 1.00 78.43 27 MET B CA 1
ATOM 1356 C C . MET B 1 8 ? 8.401 22.769 18.605 1.00 77.98 27 MET B C 1
ATOM 1357 O O . MET B 1 8 ? 7.831 22.510 17.545 1.00 80.28 27 MET B O 1
ATOM 1370 N N . SER B 1 9 ? 9.467 23.567 18.676 1.00 77.90 28 SER B N 1
ATOM 1371 C CA . SER B 1 9 ? 10.136 24.027 17.465 1.00 77.13 28 SER B CA 1
ATOM 1372 C C . SER B 1 9 ? 10.840 22.891 16.729 1.00 76.24 28 SER B C 1
ATOM 1373 O O . SER B 1 9 ? 11.271 23.088 15.587 1.00 76.28 28 SER B O 1
ATOM 1381 N N . ASP B 1 10 ? 10.952 21.714 17.349 1.00 74.69 29 ASP B N 1
ATOM 1382 C CA . ASP B 1 10 ? 11.600 20.548 16.760 1.00 72.36 29 ASP B CA 1
ATOM 1383 C C . ASP B 1 10 ? 10.635 19.641 16.004 1.00 67.00 29 ASP B C 1
ATOM 1384 O O . ASP B 1 10 ? 11.064 18.612 15.471 1.00 66.00 29 ASP B O 1
ATOM 1393 N N . MET B 1 11 ? 9.352 19.999 15.942 1.00 63.80 30 MET B N 1
ATOM 1394 C CA . MET B 1 11 ? 8.338 19.251 15.203 1.00 60.65 30 MET B CA 1
ATOM 1395 C C . MET B 1 11 ? 7.841 20.134 14.062 1.00 54.93 30 MET B C 1
ATOM 1396 O O . MET B 1 11 ? 7.116 21.108 14.299 1.00 52.12 30 MET B O 1
ATOM 1410 N N . HIS B 1 12 ? 8.205 19.778 12.826 1.00 52.16 31 HIS B N 1
ATOM 1411 C CA . HIS B 1 12 ? 7.963 20.640 11.675 1.00 47.80 31 HIS B CA 1
ATOM 1412 C C . HIS B 1 12 ? 7.822 19.816 10.400 1.00 44.75 31 HIS B C 1
ATOM 1413 O O . HIS B 1 12 ? 8.449 18.766 10.221 1.00 44.10 31 HIS B O 1
ATOM 1427 N N . SER B 1 13 ? 7.008 20.342 9.499 1.00 41.34 32 SER B N 1
ATOM 1428 C CA . SER B 1 13 ? 6.610 19.605 8.312 1.00 33.10 32 SER B CA 1
ATOM 1429 C C . SER B 1 13 ? 7.696 19.564 7.241 1.00 29.16 32 SER B C 1
ATOM 1430 O O . SER B 1 13 ? 7.610 18.739 6.325 1.00 29.44 32 SER B O 1
ATOM 1438 N N . SER B 1 14 ? 8.710 20.416 7.342 1.00 25.35 33 SER B N 1
ATOM 1439 C CA . SER B 1 14 ? 9.553 20.775 6.207 1.00 23.90 33 SER B CA 1
ATOM 1440 C C . SER B 1 14 ? 10.692 21.657 6.698 1.00 21.94 33 SER B C 1
ATOM 1441 O O . SER B 1 14 ? 10.624 22.239 7.780 1.00 22.33 33 SER B O 1
ATOM 1449 N N . ALA B 1 15 ? 11.721 21.805 5.855 1.00 24.53 34 ALA B N 1
ATOM 1450 C CA . ALA B 1 15 ? 12.826 22.704 6.207 1.00 23.93 34 ALA B CA 1
ATOM 1451 C C . ALA B 1 15 ? 12.339 24.138 6.347 1.00 21.57 34 ALA B C 1
ATOM 1452 O O . ALA B 1 15 ? 12.766 24.869 7.256 1.00 22.82 34 ALA B O 1
ATOM 1459 N N . SER B 1 16 ? 11.453 24.570 5.445 1.00 22.09 35 SER B N 1
ATOM 1460 C CA . SER B 1 16 ? 10.938 25.936 5.518 1.00 21.43 35 SER B CA 1
ATOM 1461 C C . SER B 1 16 ? 10.175 26.159 6.811 1.00 20.54 35 SER B C 1
ATOM 1462 O O . SER B 1 16 ? 10.382 27.167 7.486 1.00 21.27 35 SER B O 1
ATOM 1470 N N . SER B 1 17 ? 9.318 25.210 7.202 1.00 20.24 36 SER B N 1
ATOM 1471 C CA . SER B 1 17 ? 8.568 25.377 8.444 1.00 21.19 36 SER B CA 1
ATOM 1472 C C . SER B 1 17 ? 9.486 25.316 9.657 1.00 18.96 36 SER B C 1
ATOM 1473 O O . SER B 1 17 ? 9.287 26.052 10.621 1.00 20.54 36 SER B O 1
ATOM 1481 N N . GLN B 1 18 ? 10.529 24.481 9.618 1.00 20.06 37 GLN B N 1
ATOM 1482 C CA . GLN B 1 18 ? 11.512 24.483 10.691 1.00 22.48 37 GLN B CA 1
ATOM 1483 C C . GLN B 1 18 ? 12.106 25.870 10.859 1.00 21.74 37 GLN B C 1
ATOM 1484 O O . GLN B 1 18 ? 12.211 26.387 11.981 1.00 21.81 37 GLN B O 1
ATOM 1498 N N . GLU B 1 19 ? 12.449 26.515 9.742 1.00 20.97 38 GLU B N 1
ATOM 1499 C CA . GLU B 1 19 ? 13.066 27.829 9.807 1.00 23.60 38 GLU B CA 1
ATOM 1500 C C . GLU B 1 19 ? 12.072 28.907 10.203 1.00 21.23 38 GLU B C 1
ATOM 1501 O O . GLU B 1 19 ? 12.443 29.833 10.924 1.00 23.73 38 GLU B O 1
ATOM 1513 N N . TYR B 1 20 ? 10.811 28.802 9.777 1.00 21.30 39 TYR B N 1
ATOM 1514 C CA . TYR B 1 20 ? 9.811 29.763 10.243 1.00 21.66 39 TYR B CA 1
ATOM 1515 C C . TYR B 1 20 ? 9.625 29.666 11.752 1.00 20.78 39 TYR B C 1
ATOM 1516 O O . TYR B 1 20 ? 9.464 30.689 12.434 1.00 22.75 39 TYR B O 1
ATOM 1534 N N . MET B 1 21 ? 9.631 28.446 12.291 1.00 21.36 40 MET B N 1
ATOM 1535 C CA . MET B 1 21 ? 9.403 28.255 13.721 1.00 22.04 40 MET B CA 1
ATOM 1536 C C . MET B 1 21 ? 10.616 28.612 14.568 1.00 21.81 40 MET B C 1
ATOM 1537 O O . MET B 1 21 ? 10.461 29.036 15.720 1.00 24.27 40 MET B O 1
ATOM 1551 N N . ALA B 1 22 ? 11.817 28.470 14.023 1.00 24.11 41 ALA B N 1
ATOM 1552 C CA . ALA B 1 22 ? 13.026 28.705 14.796 1.00 27.42 41 ALA B CA 1
ATOM 1553 C C . ALA B 1 22 ? 13.055 30.129 15.336 1.00 27.81 41 ALA B C 1
ATOM 1554 O O . ALA B 1 22 ? 12.952 31.094 14.579 1.00 31.25 41 ALA B O 1
ATOM 1561 N N . GLY B 1 23 ? 13.182 30.255 16.646 1.00 27.91 42 GLY B N 1
ATOM 1562 C CA . GLY B 1 23 ? 13.263 31.546 17.292 1.00 28.86 42 GLY B CA 1
ATOM 1563 C C . GLY B 1 23 ? 11.936 32.193 17.597 1.00 24.97 42 GLY B C 1
ATOM 1564 O O . GLY B 1 23 ? 11.911 33.210 18.300 1.00 25.30 42 GLY B O 1
ATOM 1568 N N . MET B 1 24 ? 10.829 31.645 17.118 1.00 24.30 43 MET B N 1
ATOM 1569 C CA . MET B 1 24 ? 9.552 32.331 17.264 1.00 26.32 43 MET B CA 1
ATOM 1570 C C . MET B 1 24 ? 9.100 32.375 18.719 1.00 24.77 43 MET B C 1
ATOM 1571 O O . MET B 1 24 ? 8.572 33.394 19.178 1.00 27.06 43 MET B O 1
ATOM 1585 N N . LYS B 1 25 ? 9.272 31.282 19.458 1.00 25.51 44 LYS B N 1
ATOM 1586 C CA . LYS B 1 25 ? 8.871 31.281 20.862 1.00 28.20 44 LYS B CA 1
ATOM 1587 C C . LYS B 1 25 ? 9.661 32.315 21.633 1.00 28.65 44 LYS B C 1
ATOM 1588 O O . LYS B 1 25 ? 9.097 33.079 22.422 1.00 28.17 44 LYS B O 1
ATOM 1607 N N . ASN B 1 26 ? 10.980 32.343 21.441 1.00 28.22 45 ASN B N 1
ATOM 1608 C CA A ASN B 1 26 ? 11.813 33.335 22.115 0.42 28.61 45 ASN B CA 1
ATOM 1609 C CA B ASN B 1 26 ? 11.766 33.331 22.163 0.58 29.57 45 ASN B CA 1
ATOM 1610 C C . ASN B 1 26 ? 11.342 34.750 21.784 1.00 27.23 45 ASN B C 1
ATOM 1611 O O . ASN B 1 26 ? 11.244 35.608 22.663 1.00 25.43 45 ASN B O 1
ATOM 1632 N N . MET B 1 27 ? 11.058 34.991 20.511 1.00 26.93 46 MET B N 1
ATOM 1633 C CA . MET B 1 27 ? 10.615 36.313 20.075 1.00 26.49 46 MET B CA 1
ATOM 1634 C C . MET B 1 27 ? 9.292 36.690 20.738 1.00 24.09 46 MET B C 1
ATOM 1635 O O . MET B 1 27 ? 9.123 37.808 21.250 1.00 25.03 46 MET B O 1
ATOM 1649 N N . HIS B 1 28 ? 8.346 35.750 20.778 1.00 24.85 47 HIS B N 1
ATOM 1650 C CA . HIS B 1 28 ? 7.063 36.061 21.388 1.00 26.09 47 HIS B CA 1
ATOM 1651 C C . HIS B 1 28 ? 7.192 36.265 22.890 1.00 25.87 47 HIS B C 1
ATOM 1652 O O . HIS B 1 28 ? 6.536 37.146 23.453 1.00 26.55 47 HIS B O 1
ATOM 1666 N N . GLU B 1 29 ? 8.030 35.463 23.553 1.00 27.43 48 GLU B N 1
ATOM 1667 C CA . GLU B 1 29 ? 8.274 35.675 24.974 1.00 27.15 48 GLU B CA 1
ATOM 1668 C C . GLU B 1 29 ? 8.928 37.029 25.210 1.00 24.82 48 GLU B C 1
ATOM 1669 O O . GLU B 1 29 ? 8.626 37.717 26.204 1.00 27.27 48 GLU B O 1
ATOM 1681 N N . LYS B 1 30 ? 9.837 37.422 24.325 1.00 26.21 49 LYS B N 1
ATOM 1682 C CA . LYS B 1 30 ? 10.464 38.734 24.429 1.00 29.55 49 LYS B CA 1
ATOM 1683 C C . LYS B 1 30 ? 9.429 39.847 24.281 1.00 28.35 49 LYS B C 1
ATOM 1684 O O . LYS B 1 30 ? 9.416 40.795 25.071 1.00 30.56 49 LYS B O 1
ATOM 1703 N N . MET B 1 31 ? 8.525 39.722 23.305 1.00 25.68 50 MET B N 1
ATOM 1704 C CA . MET B 1 31 ? 7.461 40.705 23.122 1.00 24.12 50 MET B CA 1
ATOM 1705 C C . MET B 1 31 ? 6.578 40.799 24.358 1.00 23.42 50 MET B C 1
ATOM 1706 O O . MET B 1 31 ? 6.224 41.897 24.809 1.00 25.00 50 MET B O 1
ATOM 1720 N N . MET B 1 32 ? 6.175 39.649 24.893 1.00 25.49 51 MET B N 1
ATOM 1721 C CA . MET B 1 32 ? 5.213 39.632 25.984 1.00 26.30 51 MET B CA 1
ATOM 1722 C C . MET B 1 32 ? 5.809 40.276 27.223 1.00 25.62 51 MET B C 1
ATOM 1723 O O . MET B 1 32 ? 5.132 41.037 27.934 1.00 29.18 51 MET B O 1
ATOM 1737 N N . ALA B 1 33 ? 7.084 40.003 27.478 1.00 27.06 52 ALA B N 1
ATOM 1738 C CA . ALA B 1 33 ? 7.755 40.594 28.630 1.00 28.12 52 ALA B CA 1
ATOM 1739 C C . ALA B 1 33 ? 7.978 42.084 28.415 1.00 29.08 52 ALA B C 1
ATOM 1740 O O . ALA B 1 33 ? 7.739 42.894 29.321 1.00 31.72 52 ALA B O 1
ATOM 1747 N N . ALA B 1 34 ? 8.367 42.469 27.196 1.00 27.56 53 ALA B N 1
ATOM 1748 C CA . ALA B 1 34 ? 8.742 43.854 26.916 1.00 28.49 53 ALA B CA 1
ATOM 1749 C C . ALA B 1 34 ? 7.583 44.805 27.156 1.00 26.77 53 ALA B C 1
ATOM 1750 O O . ALA B 1 34 ? 7.776 45.915 27.658 1.00 25.57 53 ALA B O 1
ATOM 1757 N N . VAL B 1 35 ? 6.370 44.400 26.788 1.00 25.54 54 VAL B N 1
ATOM 1758 C CA . VAL B 1 35 ? 5.220 45.285 26.936 1.00 24.94 54 VAL B CA 1
ATOM 1759 C C . VAL B 1 35 ? 4.738 45.386 28.372 1.00 26.20 54 VAL B C 1
ATOM 1760 O O . VAL B 1 35 ? 3.781 46.126 28.637 1.00 26.05 54 VAL B O 1
ATOM 1773 N N . ASN B 1 36 ? 5.370 44.681 29.318 1.00 26.03 55 ASN B N 1
ATOM 1774 C CA . ASN B 1 36 ? 5.043 44.924 30.722 1.00 25.54 55 ASN B CA 1
ATOM 1775 C C . ASN B 1 36 ? 5.746 46.148 31.277 1.00 27.80 55 ASN B C 1
ATOM 1776 O O . ASN B 1 36 ? 5.531 46.501 32.448 1.00 28.27 55 ASN B O 1
ATOM 1787 N N . GLU B 1 37 ? 6.567 46.811 30.473 1.00 28.90 56 GLU B N 1
ATOM 1788 C CA . GLU B 1 37 ? 7.065 48.131 30.832 1.00 29.60 56 GLU B CA 1
ATOM 1789 C C . GLU B 1 37 ? 5.889 49.056 31.128 1.00 27.43 56 GLU B C 1
ATOM 1790 O O . GLU B 1 37 ? 4.906 49.101 30.379 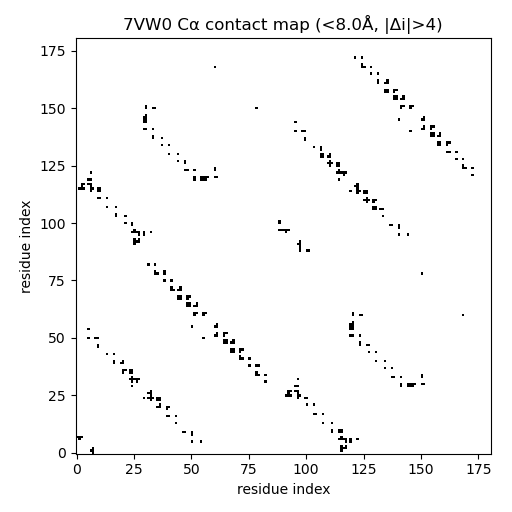1.00 26.42 56 GLU B O 1
ATOM 1802 N N . SER B 1 38 ? 5.968 49.775 32.248 1.00 31.51 57 SER B N 1
ATOM 1803 C CA . SER B 1 38 ? 4.811 50.556 32.667 1.00 32.82 57 SER B CA 1
ATOM 1804 C C . SER B 1 38 ? 4.631 51.825 31.844 1.00 30.53 57 SER B C 1
ATOM 1805 O O . SER B 1 38 ? 3.499 52.291 31.691 1.00 32.56 57 SER B O 1
ATOM 1813 N N . ASN B 1 39 ? 5.705 52.398 31.310 1.00 28.20 58 ASN B N 1
ATOM 1814 C CA . ASN B 1 39 ? 5.554 53.548 30.419 1.00 28.80 58 ASN B CA 1
ATOM 1815 C C . ASN B 1 39 ? 4.973 53.042 29.103 1.00 26.86 58 ASN B C 1
ATOM 1816 O O . ASN B 1 39 ? 5.600 52.211 28.449 1.00 25.34 58 ASN B O 1
ATOM 1827 N N . PRO B 1 40 ? 3.783 53.482 28.692 1.00 25.66 59 PRO B N 1
ATOM 1828 C CA . PRO B 1 40 ? 3.130 52.832 27.541 1.00 24.59 59 PRO B CA 1
ATOM 1829 C C . PRO B 1 40 ? 3.865 53.030 26.244 1.00 24.33 59 PRO B C 1
ATOM 1830 O O . PRO B 1 40 ? 3.816 52.151 25.377 1.00 23.16 59 PRO B O 1
ATOM 1841 N N . ASP B 1 41 ? 4.523 54.168 26.074 1.00 24.90 60 ASP B N 1
ATOM 1842 C CA . ASP B 1 41 ? 5.256 54.434 24.843 1.00 23.50 60 ASP B CA 1
ATOM 1843 C C . ASP B 1 41 ? 6.541 53.622 24.780 1.00 23.65 60 ASP B C 1
ATOM 1844 O O . ASP B 1 41 ? 6.922 53.145 23.710 1.00 22.50 60 ASP B O 1
ATOM 1853 N N . LYS B 1 42 ? 7.193 53.418 25.927 1.00 23.85 61 LYS B N 1
ATOM 1854 C CA . LYS B 1 42 ? 8.389 52.585 25.969 1.00 24.73 61 LYS B CA 1
ATOM 1855 C C . LYS B 1 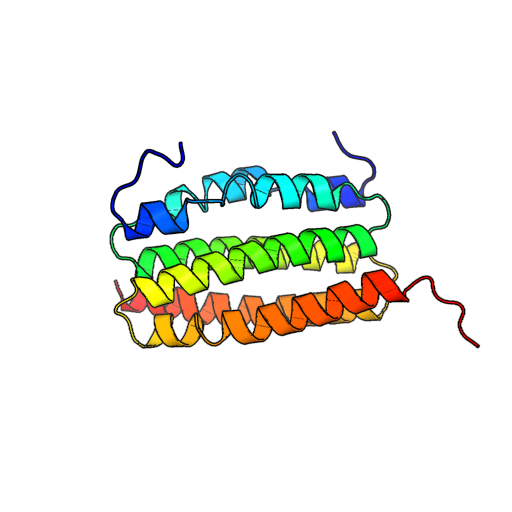42 ? 8.022 51.117 25.778 1.00 22.17 61 LYS B C 1
ATOM 1856 O O . LYS B 1 42 ? 8.735 50.371 25.099 1.00 24.30 61 LYS B O 1
ATOM 1875 N N . ALA B 1 43 ? 6.889 50.702 26.341 1.00 23.76 62 ALA B N 1
ATOM 1876 C CA . ALA B 1 43 ? 6.386 49.351 26.105 1.00 23.57 62 ALA B CA 1
ATOM 1877 C C . ALA B 1 43 ? 6.123 49.119 24.625 1.00 23.40 62 ALA B C 1
ATOM 1878 O O . ALA B 1 43 ? 6.464 48.060 24.079 1.00 22.61 62 ALA B O 1
ATOM 1885 N N . PHE B 1 44 ? 5.532 50.116 23.958 1.00 22.08 63 PHE B N 1
ATOM 1886 C CA . PHE B 1 44 ? 5.266 50.021 22.530 1.00 22.89 63 PHE B CA 1
ATOM 1887 C C . PHE B 1 44 ? 6.561 49.874 21.752 1.00 22.74 63 PHE B C 1
ATOM 1888 O O . PHE B 1 44 ? 6.672 49.013 20.868 1.00 21.64 63 PHE B O 1
ATOM 1905 N N . ALA B 1 45 ? 7.539 50.737 22.037 1.00 23.00 64 ALA B N 1
ATOM 1906 C CA . ALA B 1 45 ? 8.791 50.717 21.294 1.00 24.47 64 ALA B CA 1
ATOM 1907 C C . ALA B 1 45 ? 9.514 49.397 21.498 1.00 24.03 64 ALA B C 1
ATOM 1908 O O . ALA B 1 45 ? 9.970 48.778 20.537 1.00 22.20 64 ALA B O 1
ATOM 1915 N N . LYS B 1 46 ? 9.618 48.942 22.747 1.00 24.00 65 LYS B N 1
ATOM 1916 C CA . LYS B 1 46 ? 10.333 47.696 22.985 1.00 24.46 65 LYS B CA 1
ATOM 1917 C C . LYS B 1 46 ? 9.558 46.504 22.444 1.00 24.58 65 LYS B C 1
ATOM 1918 O O . LYS B 1 46 ? 10.143 45.599 21.841 1.00 24.82 65 LYS B O 1
ATOM 1937 N N . GLY B 1 47 ? 8.240 46.486 22.630 1.00 23.53 66 GLY B N 1
ATOM 1938 C CA . GLY B 1 47 ? 7.458 45.392 22.083 1.00 24.37 66 GLY B CA 1
ATOM 1939 C C . GLY B 1 47 ? 7.473 45.381 20.570 1.00 20.59 66 GLY B C 1
ATOM 1940 O O . GLY B 1 47 ? 7.574 44.318 19.952 1.00 22.80 66 GLY B O 1
ATOM 1944 N N . MET B 1 48 ? 7.403 46.563 19.954 1.00 21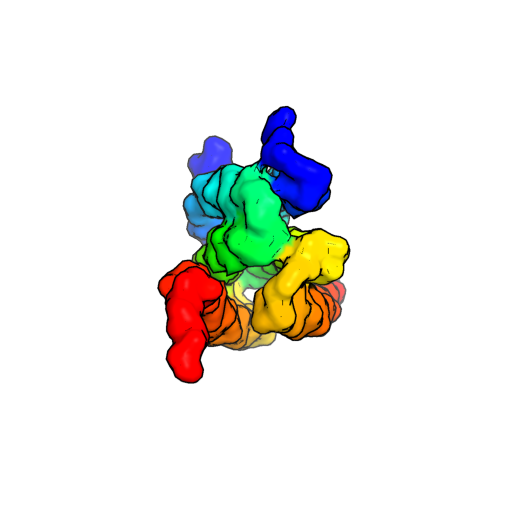.67 67 MET B N 1
ATOM 1945 C CA . MET B 1 48 ? 7.333 46.618 18.500 1.00 21.39 67 MET B CA 1
ATOM 1946 C C . MET B 1 48 ? 8.679 46.317 17.862 1.00 22.40 67 MET B C 1
ATOM 1947 O O . MET B 1 48 ? 8.725 45.718 16.777 1.00 22.69 67 MET B O 1
ATOM 1961 N N . ILE B 1 49 ? 9.785 46.685 18.516 1.00 22.62 68 ILE B N 1
ATOM 1962 C CA . ILE B 1 49 ? 11.097 46.261 18.032 1.00 23.55 68 ILE B CA 1
ATOM 1963 C C . ILE B 1 49 ? 11.176 44.735 18.014 1.00 24.08 68 ILE B C 1
ATOM 1964 O O . ILE B 1 49 ? 11.623 44.127 17.034 1.00 24.88 68 ILE B O 1
ATOM 1980 N N . ALA B 1 50 ? 10.759 44.094 19.111 1.00 25.00 69 ALA B N 1
ATOM 1981 C CA . ALA B 1 50 ? 10.738 42.632 19.151 1.00 24.84 69 ALA B CA 1
ATOM 1982 C C . ALA B 1 50 ? 9.838 42.050 18.071 1.00 23.75 69 ALA B C 1
ATOM 1983 O O . ALA B 1 50 ? 10.192 41.048 17.428 1.00 24.54 69 ALA B O 1
ATOM 1990 N N . HIS B 1 51 ? 8.653 42.636 17.876 1.00 22.74 70 HIS B N 1
ATOM 1991 C CA . HIS B 1 51 ? 7.778 42.182 16.798 1.00 23.18 70 HIS B CA 1
ATOM 1992 C C . HIS B 1 51 ? 8.461 42.319 15.450 1.00 21.91 70 HIS B C 1
ATOM 1993 O O . HIS B 1 51 ? 8.403 41.407 14.606 1.00 23.05 70 HIS B O 1
ATOM 2007 N N . HIS B 1 52 ? 9.101 43.459 15.223 1.00 24.20 71 HIS B N 1
ATOM 2008 C CA . HIS B 1 52 ? 9.773 43.708 13.956 1.00 23.72 71 HIS B CA 1
ATOM 2009 C C . HIS B 1 52 ? 10.909 42.715 13.724 1.00 23.70 71 HIS B C 1
ATOM 2010 O O . HIS B 1 52 ? 11.119 42.250 12.593 1.00 25.52 71 HIS B O 1
ATOM 2025 N N . GLU B 1 53 ? 11.640 42.360 14.786 1.00 26.16 72 GLU B N 1
ATOM 2026 C CA . GLU B 1 53 ? 12.653 41.322 14.664 1.00 25.37 72 GLU B CA 1
ATOM 2027 C C . GLU B 1 53 ? 12.032 40.025 14.148 1.00 25.68 72 GLU B C 1
ATOM 2028 O O . GLU B 1 53 ? 12.597 39.364 13.268 1.00 26.75 72 GLU B O 1
ATOM 2040 N N . GLY B 1 54 ? 10.851 39.667 14.660 1.00 25.06 73 GLY B N 1
ATOM 2041 C CA . GLY B 1 54 ? 10.185 38.454 14.208 1.00 24.98 73 GLY B CA 1
ATOM 2042 C C . GLY B 1 54 ? 9.679 38.558 12.779 1.00 22.77 73 GLY B C 1
ATOM 2043 O O . GLY B 1 54 ? 9.730 37.581 12.022 1.00 23.94 73 GLY B O 1
ATOM 2047 N N . ALA B 1 55 ? 9.178 39.734 12.394 1.00 23.00 74 ALA B N 1
ATOM 2048 C CA . ALA B 1 55 ? 8.725 39.951 11.023 1.00 25.09 74 ALA B CA 1
ATOM 2049 C C . ALA B 1 55 ? 9.874 39.819 10.033 1.00 23.79 74 ALA B C 1
ATOM 2050 O O . ALA B 1 55 ? 9.731 39.184 8.980 1.00 22.28 74 ALA B O 1
ATOM 2057 N N . ILE B 1 56 ? 11.018 40.424 10.354 1.00 23.46 75 ILE B N 1
ATOM 2058 C CA . ILE B 1 56 ? 12.187 40.352 9.490 1.00 25.45 75 ILE B CA 1
ATOM 2059 C C . ILE B 1 56 ? 12.646 38.908 9.350 1.00 23.34 75 ILE B C 1
ATOM 2060 O O . ILE B 1 56 ? 12.989 38.454 8.250 1.00 25.46 75 ILE B O 1
ATOM 2076 N N . ALA B 1 57 ? 12.661 38.162 10.460 1.00 24.85 76 ALA B N 1
ATOM 2077 C CA . ALA B 1 57 ? 13.100 36.774 10.395 1.00 24.23 76 ALA B CA 1
ATOM 2078 C C . ALA B 1 57 ? 12.173 35.952 9.513 1.00 20.79 76 ALA B C 1
ATOM 2079 O O . ALA B 1 57 ? 12.631 35.150 8.688 1.00 21.99 76 ALA B O 1
ATOM 2086 N N . MET B 1 58 ? 10.863 36.143 9.663 1.00 21.53 77 MET B N 1
ATOM 2087 C CA . MET B 1 58 ? 9.912 35.394 8.845 1.00 22.67 77 MET B CA 1
ATOM 2088 C C . MET B 1 58 ? 10.049 35.761 7.372 1.00 21.17 77 MET B C 1
ATOM 2089 O O . MET B 1 58 ? 10.020 34.889 6.496 1.00 21.05 77 MET B O 1
ATOM 2103 N N . ALA B 1 59 ? 10.217 37.054 7.088 1.00 22.77 78 ALA B N 1
ATOM 2104 C CA . ALA B 1 59 ? 10.433 37.515 5.714 1.00 21.71 78 ALA B CA 1
ATOM 2105 C C . ALA B 1 59 ? 11.729 36.946 5.143 1.00 22.47 78 ALA B C 1
ATOM 2106 O O . ALA B 1 59 ? 11.788 36.563 3.971 1.00 24.47 78 ALA B O 1
ATOM 2113 N N . GLU B 1 60 ? 12.775 36.863 5.961 1.00 23.20 79 GLU B N 1
ATOM 2114 C CA . GLU B 1 60 ? 14.028 36.279 5.496 1.00 24.16 79 GLU B CA 1
ATOM 2115 C C . GLU B 1 60 ? 13.851 34.803 5.125 1.00 23.71 79 GLU B C 1
ATOM 2116 O O . GLU B 1 60 ? 14.390 34.336 4.116 1.00 23.09 79 GLU B O 1
ATOM 2128 N N . THR B 1 61 ? 13.083 34.060 5.916 1.00 22.50 80 THR B N 1
ATOM 2129 C CA . THR B 1 61 ? 12.816 32.671 5.578 1.00 21.70 80 THR B CA 1
ATOM 2130 C C . THR B 1 61 ? 12.009 32.560 4.289 1.00 22.32 80 THR B C 1
ATOM 2131 O O . THR B 1 61 ? 12.236 31.646 3.497 1.00 22.61 80 THR B O 1
ATOM 2142 N N . GLU B 1 62 ? 11.047 33.456 4.077 1.00 21.84 81 GLU B N 1
ATOM 2143 C CA . GLU B 1 62 ? 10.324 33.485 2.802 1.00 23.74 81 GLU B CA 1
ATOM 2144 C C . GLU B 1 62 ? 11.249 33.764 1.628 1.00 25.55 81 GLU B C 1
ATOM 2145 O O . GLU B 1 62 ? 11.041 33.226 0.538 1.00 24.91 81 GLU B O 1
ATOM 2157 N N . LEU B 1 63 ? 12.276 34.585 1.821 1.00 24.45 82 LEU B N 1
ATOM 2158 C CA . LEU B 1 63 ? 13.239 34.783 0.745 1.00 25.69 82 LEU B CA 1
ATOM 2159 C C . LEU B 1 63 ? 14.136 33.567 0.545 1.00 26.55 82 LEU B C 1
ATOM 2160 O O . LEU B 1 63 ? 14.586 33.321 -0.579 1.00 29.17 82 LEU B O 1
ATOM 2176 N N . LYS B 1 64 ? 14.401 32.795 1.602 1.00 26.35 83 LYS B N 1
ATOM 2177 C CA . LYS B 1 64 ? 15.193 31.581 1.440 1.00 27.23 83 LYS B CA 1
ATOM 2178 C C . LYS B 1 64 ? 14.399 30.492 0.723 1.00 23.33 83 LYS B C 1
ATOM 2179 O O . LYS B 1 64 ? 14.935 29.792 -0.142 1.00 25.78 83 LYS B O 1
ATOM 2198 N N . TYR B 1 65 ? 13.112 30.349 1.039 1.00 23.53 84 TYR B N 1
ATOM 2199 C CA . TYR B 1 65 ? 12.355 29.192 0.580 1.00 23.03 84 TYR B CA 1
ATOM 2200 C C . TYR B 1 65 ? 11.179 29.504 -0.333 1.00 24.23 84 TYR B C 1
ATOM 2201 O O . TYR B 1 65 ? 10.681 28.584 -1.002 1.00 24.65 84 TYR B O 1
ATOM 2219 N N . GLY B 1 66 ? 10.712 30.749 -0.363 1.00 24.96 85 GLY B N 1
ATOM 2220 C CA . GLY B 1 66 ? 9.532 31.075 -1.128 1.00 27.03 85 GLY B CA 1
ATOM 2221 C C . GLY B 1 66 ? 9.775 30.923 -2.617 1.00 26.29 85 GLY B C 1
ATOM 2222 O O . GLY B 1 66 ? 10.870 31.147 -3.125 1.00 26.54 85 GLY B O 1
ATOM 2226 N N . LYS B 1 67 ? 8.732 30.514 -3.319 1.00 24.95 86 LYS B N 1
ATOM 2227 C CA . LYS B 1 67 ? 8.828 30.334 -4.768 1.00 27.03 86 LYS B CA 1
ATOM 2228 C C . LYS B 1 67 ? 7.746 31.117 -5.503 1.00 28.84 86 LYS B C 1
ATOM 2229 O O . LYS B 1 67 ? 7.525 30.881 -6.701 1.00 30.24 86 LYS B O 1
ATOM 2248 N N . ASP B 1 68 ? 7.094 32.073 -4.812 1.00 27.91 87 ASP B N 1
ATOM 2249 C CA . ASP B 1 68 ? 6.095 32.946 -5.419 1.00 28.82 87 ASP B CA 1
ATOM 2250 C C . ASP B 1 68 ? 6.633 34.360 -5.567 1.00 27.19 87 ASP B C 1
ATOM 2251 O O . ASP B 1 68 ? 7.093 34.947 -4.577 1.00 27.00 87 ASP B O 1
ATOM 2260 N N . PRO B 1 69 ? 6.552 34.963 -6.759 1.00 27.69 88 PRO B N 1
ATOM 2261 C CA . PRO B 1 69 ? 7.199 36.271 -6.947 1.00 27.87 88 PRO B CA 1
ATOM 2262 C C . PRO B 1 69 ? 6.545 37.390 -6.154 1.00 29.54 88 PRO B C 1
ATOM 2263 O O . PRO B 1 69 ? 7.249 38.277 -5.668 1.00 31.33 88 PRO B O 1
ATOM 2274 N N . GLU B 1 70 ? 5.221 37.370 -5.999 1.00 28.18 89 GLU B N 1
ATOM 2275 C CA . GLU B 1 70 ? 4.549 38.427 -5.248 1.00 28.89 89 GLU B CA 1
ATOM 2276 C C . GLU B 1 70 ? 4.885 38.353 -3.762 1.00 28.87 89 GLU B C 1
ATOM 2277 O O . GLU B 1 70 ? 5.199 39.369 -3.131 1.00 29.83 89 GLU B O 1
ATOM 2289 N N . MET B 1 71 ? 4.839 37.160 -3.184 1.00 26.78 90 MET B N 1
ATOM 2290 C CA . MET B 1 71 ? 5.167 37.076 -1.773 1.00 25.20 90 MET B CA 1
ATOM 2291 C C . MET B 1 71 ? 6.653 37.300 -1.534 1.00 26.30 90 MET B C 1
ATOM 2292 O O . MET B 1 71 ? 7.022 37.873 -0.510 1.00 27.09 90 MET B O 1
ATOM 2306 N N . ARG B 1 72 ? 7.529 36.881 -2.456 1.00 26.29 91 ARG B N 1
ATOM 2307 C CA . ARG B 1 72 ? 8.942 37.182 -2.259 1.00 27.23 91 ARG B CA 1
ATOM 2308 C C . ARG B 1 72 ? 9.175 38.692 -2.281 1.00 27.30 91 ARG B C 1
ATOM 2309 O O . ARG B 1 72 ? 9.964 39.221 -1.487 1.00 27.91 91 ARG B O 1
ATOM 2330 N N . LYS B 1 73 ? 8.522 39.398 -3.201 1.00 27.52 92 LYS B N 1
ATOM 2331 C CA . LYS B 1 73 ? 8.691 40.841 -3.256 1.00 29.57 92 LYS B CA 1
ATOM 2332 C C . LYS B 1 73 ? 8.163 41.498 -1.990 1.00 29.87 92 LYS B C 1
ATOM 2333 O O . LYS B 1 73 ? 8.780 42.428 -1.456 1.00 31.99 92 LYS B O 1
ATOM 2352 N N . LEU B 1 74 ? 7.021 41.031 -1.490 1.00 27.17 93 LEU B N 1
ATOM 2353 C CA . LEU B 1 74 ? 6.486 41.597 -0.252 1.00 26.19 93 LEU B CA 1
ATOM 2354 C C . LEU B 1 74 ? 7.446 41.372 0.911 1.00 26.03 93 LEU B C 1
ATOM 2355 O O . LEU B 1 74 ? 7.671 42.273 1.722 1.00 28.74 93 LEU B O 1
ATOM 2371 N N . ALA B 1 75 ? 8.011 40.169 1.008 1.00 25.66 94 ALA B N 1
ATOM 2372 C CA . ALA B 1 75 ? 9.020 39.894 2.022 1.00 25.89 94 ALA B CA 1
ATOM 2373 C C . ALA B 1 75 ? 10.166 40.899 1.949 1.00 27.19 94 ALA B C 1
ATOM 2374 O O . ALA B 1 75 ? 10.595 41.438 2.975 1.00 27.82 94 ALA B O 1
ATOM 2381 N N A GLN B 1 76 ? 10.674 41.166 0.737 0.60 28.62 95 GLN B N 1
ATOM 2382 N N B GLN B 1 76 ? 10.656 41.189 0.737 0.40 27.56 95 GLN B N 1
ATOM 2383 C CA A GLN B 1 76 ? 11.748 42.140 0.580 0.60 32.38 95 GLN B CA 1
ATOM 2384 C CA B GLN B 1 76 ? 11.764 42.127 0.595 0.40 29.79 95 GLN B CA 1
ATOM 2385 C C A GLN B 1 76 ? 11.318 43.488 1.126 0.60 32.68 95 GLN B C 1
ATOM 2386 C C B GLN B 1 76 ? 11.357 43.522 1.046 0.40 31.29 95 GLN B C 1
ATOM 2387 O O A GLN B 1 76 ? 12.046 44.130 1.893 0.60 35.04 95 GLN B O 1
ATOM 2388 O O B GLN B 1 76 ? 12.147 44.234 1.679 0.40 33.13 95 GLN B O 1
ATOM 2415 N N . ASP B 1 77 ? 10.120 43.925 0.743 1.00 32.10 96 ASP B N 1
ATOM 2416 C CA . ASP B 1 77 ? 9.638 45.234 1.155 1.00 31.99 96 ASP B CA 1
ATOM 2417 C C . ASP B 1 77 ? 9.461 45.311 2.664 1.00 30.68 96 ASP B C 1
ATOM 2418 O O . ASP B 1 77 ? 9.788 46.333 3.280 1.00 30.82 96 ASP B O 1
ATOM 2428 N N . ILE B 1 78 ? 8.943 44.236 3.277 1.00 30.28 97 ILE B N 1
ATOM 2429 C CA . ILE B 1 78 ? 8.758 44.206 4.730 1.00 29.31 97 ILE B CA 1
ATOM 2430 C C . ILE B 1 78 ? 10.097 44.348 5.437 1.00 29.98 97 ILE B C 1
ATOM 2431 O O . ILE B 1 78 ? 10.227 45.107 6.395 1.00 29.76 97 ILE B O 1
ATOM 2447 N N . ILE B 1 79 ? 11.121 43.645 4.968 1.00 28.89 98 ILE B N 1
ATOM 2448 C CA . ILE B 1 79 ? 12.427 43.724 5.620 1.00 30.69 98 ILE B CA 1
ATOM 2449 C C . ILE B 1 79 ? 12.931 45.163 5.637 1.00 30.46 98 ILE B C 1
ATOM 2450 O O . ILE B 1 79 ? 13.362 45.681 6.674 1.00 31.66 98 ILE B O 1
ATOM 2466 N N . LYS B 1 80 ? 12.899 45.823 4.480 1.00 32.83 99 LYS B N 1
ATOM 2467 C CA . LYS B 1 80 ? 13.409 47.185 4.380 1.00 33.49 99 LYS B CA 1
ATOM 2468 C C . LYS B 1 80 ? 12.636 48.115 5.308 1.00 32.02 99 LYS B C 1
ATOM 2469 O O . LYS B 1 80 ? 13.229 48.889 6.079 1.00 34.81 99 LYS B O 1
ATOM 2488 N N . ALA B 1 81 ? 11.304 48.038 5.274 1.00 31.60 100 ALA B N 1
ATOM 2489 C CA . ALA B 1 81 ? 10.515 48.961 6.087 1.00 29.53 100 ALA B CA 1
ATOM 2490 C C . ALA B 1 81 ? 10.687 48.683 7.576 1.00 28.71 100 ALA B C 1
ATOM 2491 O O . ALA B 1 81 ? 10.792 49.623 8.382 1.00 28.39 100 ALA B O 1
ATOM 2498 N N . GLN B 1 82 ? 10.706 47.400 7.967 1.00 29.65 101 GLN B N 1
ATOM 2499 C CA . GLN B 1 82 ? 10.833 47.055 9.379 1.00 28.19 101 GLN B CA 1
ATOM 2500 C C . GLN B 1 82 ? 12.183 47.462 9.931 1.00 27.78 101 GLN B C 1
ATOM 2501 O O . GLN B 1 82 ? 12.269 47.948 11.064 1.00 27.65 101 GLN B O 1
ATOM 2515 N N . LYS B 1 83 ? 13.252 47.233 9.167 1.00 29.18 102 LYS B N 1
ATOM 2516 C CA . LYS B 1 83 ? 14.573 47.672 9.607 1.00 33.25 102 LYS B CA 1
ATOM 2517 C C . LYS B 1 83 ? 14.583 49.165 9.911 1.00 31.92 102 LYS B C 1
ATOM 2518 O O . LYS B 1 83 ? 15.119 49.602 10.936 1.00 33.62 102 LYS B O 1
ATOM 2537 N N . GLY B 1 84 ? 13.979 49.964 9.038 1.00 32.90 103 GLY B N 1
ATOM 2538 C CA . GLY B 1 84 ? 13.995 51.403 9.241 1.00 29.54 1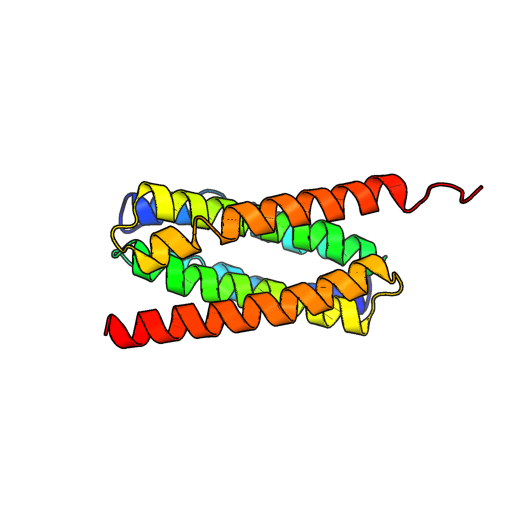03 GLY B CA 1
ATOM 2539 C C . GLY B 1 84 ? 13.197 51.806 10.463 1.00 29.68 103 GLY B C 1
ATOM 2540 O O . GLY B 1 84 ? 13.571 52.732 11.189 1.00 30.89 103 GLY B O 1
ATOM 2544 N N . GLU B 1 85 ? 12.082 51.124 10.703 1.00 27.59 104 GLU B N 1
ATOM 2545 C CA . GLU B 1 85 ? 11.277 51.426 11.880 1.00 27.07 104 GLU B CA 1
ATOM 2546 C C . GLU B 1 85 ? 11.980 51.002 13.165 1.00 28.53 104 GLU B C 1
ATOM 2547 O O . GLU B 1 85 ? 11.868 51.686 14.183 1.00 27.66 104 GLU B O 1
ATOM 2559 N N . ILE B 1 86 ? 12.705 49.878 13.148 1.00 28.23 105 ILE B N 1
ATOM 2560 C CA . ILE B 1 86 ? 13.545 49.536 14.295 1.00 28.03 105 ILE B CA 1
ATOM 2561 C C . ILE B 1 86 ? 14.543 50.658 14.575 1.00 27.99 105 ILE B C 1
ATOM 2562 O O . ILE B 1 86 ? 14.715 51.084 15.721 1.00 30.94 105 ILE B O 1
ATOM 2578 N N . GLU B 1 87 ? 15.211 51.160 13.530 1.00 28.38 106 GLU B N 1
ATOM 2579 C CA . GLU B 1 87 ? 16.159 52.251 13.739 1.00 31.00 106 GLU B CA 1
ATOM 2580 C C . GLU B 1 87 ? 15.472 53.451 14.372 1.00 31.09 106 GLU B C 1
ATOM 2581 O O . GLU B 1 87 ? 16.013 54.067 15.292 1.00 33.57 106 GLU B O 1
ATOM 2593 N N . GLN B 1 88 ? 14.273 53.792 13.899 1.00 29.58 107 GLN B N 1
ATOM 2594 C CA . GLN B 1 88 ? 13.564 54.929 14.466 1.00 30.22 107 GLN B CA 1
ATOM 2595 C C . GLN B 1 88 ? 13.249 54.685 15.933 1.00 28.96 107 GLN B C 1
ATOM 2596 O O . GLN B 1 88 ? 13.449 55.569 16.780 1.00 29.96 107 GLN B O 1
ATOM 2610 N N . MET B 1 89 ? 12.769 53.481 16.253 1.00 29.37 108 MET B N 1
ATOM 2611 C CA . MET B 1 89 ? 12.388 53.180 17.627 1.00 25.87 108 MET B CA 1
ATOM 2612 C C . MET B 1 89 ? 13.600 53.153 18.549 1.00 28.64 108 MET B C 1
ATOM 2613 O O . MET B 1 89 ? 13.535 53.660 19.677 1.00 30.76 108 MET B O 1
ATOM 2627 N N . ASN B 1 90 ? 14.721 52.601 18.081 1.00 30.32 109 ASN B N 1
ATOM 2628 C CA . ASN B 1 90 ? 15.934 52.596 18.892 1.00 31.75 109 ASN B CA 1
ATOM 2629 C C . ASN B 1 90 ? 16.440 54.010 19.154 1.00 33.35 109 ASN B C 1
ATOM 2630 O O . ASN B 1 90 ? 16.878 54.322 20.267 1.00 35.60 109 ASN B O 1
ATOM 2641 N N . LYS B 1 91 ? 16.401 54.877 18.143 1.00 33.18 110 LYS B N 1
ATOM 2642 C CA . LYS B 1 91 ? 16.833 56.256 18.359 1.00 33.00 110 LYS B CA 1
ATOM 2643 C C . LYS B 1 91 ? 15.926 56.945 19.361 1.00 32.70 110 LYS B C 1
ATOM 2644 O O . LYS B 1 91 ? 16.398 57.674 20.248 1.00 35.85 110 LYS B O 1
ATOM 2663 N N . TRP B 1 92 ? 14.618 56.712 19.254 1.00 31.83 111 TRP B N 1
ATOM 2664 C CA . TRP B 1 92 ? 13.699 57.295 20.224 1.00 30.06 111 TRP B CA 1
ATOM 2665 C C . TRP B 1 92 ? 14.001 56.794 21.629 1.00 31.28 111 TRP B C 1
ATOM 2666 O O . TRP B 1 92 ? 14.060 57.586 22.572 1.00 31.08 111 TRP B O 1
ATOM 2687 N N . LEU B 1 93 ? 14.225 55.490 21.790 1.00 30.91 112 LEU B N 1
ATOM 2688 C CA . LEU B 1 93 ? 14.541 54.957 23.112 1.00 31.51 112 LEU B CA 1
ATOM 2689 C C . LEU B 1 93 ? 15.820 55.576 23.661 1.00 34.39 112 LEU B C 1
ATOM 2690 O O . LEU B 1 93 ? 15.918 55.861 24.859 1.00 34.71 112 LEU B O 1
ATOM 2706 N N . ASP B 1 94 ? 16.818 55.781 22.803 1.00 38.20 113 ASP B N 1
ATOM 2707 C CA . ASP B 1 94 ? 18.094 56.298 23.286 1.00 42.62 113 ASP B CA 1
ATOM 2708 C C . ASP B 1 94 ? 18.004 57.777 23.620 1.00 43.79 113 ASP B C 1
ATOM 2709 O O . ASP B 1 94 ? 18.665 58.244 24.554 1.00 46.34 113 ASP B O 1
ATOM 2718 N N . SER B 1 95 ? 17.190 58.525 22.880 1.00 42.89 114 SER B N 1
ATOM 2719 C CA . SER B 1 95 ? 17.212 59.979 22.948 1.00 45.88 114 SER B CA 1
ATOM 2720 C C . SER B 1 95 ? 16.030 60.585 23.689 1.00 45.94 114 SER B C 1
ATOM 2721 O O . SER B 1 95 ? 16.054 61.788 23.965 1.00 47.04 114 SER B O 1
ATOM 2729 N N . HIS B 1 96 ? 14.998 59.814 24.019 1.00 52.79 115 HIS B N 1
ATOM 2730 C CA . HIS B 1 96 ? 13.784 60.466 24.496 1.00 60.97 115 HIS B CA 1
ATOM 2731 C C . HIS B 1 96 ? 13.950 61.085 25.883 1.00 65.11 115 HIS B C 1
ATOM 2732 O O . HIS B 1 96 ? 13.136 61.935 26.261 1.00 69.09 115 HIS B O 1
ATOM 2746 N N . LYS B 1 97 ? 14.992 60.718 26.634 1.00 64.02 116 LYS B N 1
ATOM 2747 C CA . LYS B 1 97 ? 15.229 61.312 27.948 1.00 64.92 116 LYS B CA 1
ATOM 2748 C C . LYS B 1 97 ? 16.220 62.474 27.921 1.00 57.66 116 LYS B C 1
ATOM 2749 O O . LYS B 1 97 ? 16.478 63.073 28.971 1.00 54.67 116 LYS B O 1
ATOM 2768 N N . LEU B 1 98 ? 16.763 62.822 26.755 1.00 51.62 117 LEU B N 1
ATOM 2769 C CA . LEU B 1 98 ? 17.750 63.892 26.674 1.00 48.27 117 LEU B CA 1
ATOM 2770 C C . LEU B 1 98 ? 17.122 65.246 27.002 1.00 47.47 117 LEU B C 1
ATOM 2771 O O . LEU B 1 98 ? 15.957 65.511 26.692 1.00 44.86 117 LEU B O 1
ATOM 2787 N N . GLU B 1 99 ? 17.913 66.113 27.633 1.00 48.46 118 GLU B N 1
ATOM 2788 C CA . GLU B 1 99 ? 17.462 67.472 27.896 1.00 50.96 118 GLU B CA 1
ATOM 2789 C C . GLU B 1 99 ? 17.325 68.238 26.582 1.00 56.98 118 GLU B C 1
ATOM 2790 O O . GLU B 1 99 ? 18.213 68.184 25.725 1.00 56.51 118 GLU B O 1
ATOM 2802 N N . HIS B 1 100 ? 16.204 68.941 26.413 1.00 62.90 119 HIS B N 1
ATOM 2803 C CA . HIS B 1 100 ? 16.039 69.840 25.276 1.00 71.05 119 HIS B CA 1
ATOM 2804 C C . HIS B 1 100 ? 16.719 71.165 25.602 1.00 71.42 119 HIS B C 1
ATOM 2805 O O . HIS B 1 100 ? 16.351 71.837 26.573 1.00 73.14 119 HIS B O 1
ATOM 2814 N N . HIS B 1 101 ? 17.712 71.537 24.801 1.00 70.08 120 HIS B N 1
ATOM 2815 C CA . HIS B 1 101 ? 18.500 72.740 25.061 1.00 67.89 120 HIS B CA 1
ATOM 2816 C C . HIS B 1 101 ? 17.985 73.963 24.297 1.00 70.05 120 HIS B C 1
ATOM 2817 O O . HIS B 1 101 ? 17.240 73.836 23.326 1.00 71.36 120 HIS B O 1
#

Nearest PDB structures (foldseek):
  7vw0-assembly1_A  TM=9.968E-01  e=2.189E-10  Escherichia coli
  7vw1-assembly1_B  TM=9.165E-01  e=4.207E-09  Escherichia coli
  7vw2-assembly1_B  TM=9.087E-01  e=1.620E-08  Escherichia coli
  6x89-assembly1_4L  TM=5.576E-01  e=8.418E+00  Vigna radiata
  7vw0-assembly1_A  TM=1.012E+00  e=8.128E-12  Escherichia coli

InterPro domains:
  IPR005183 Domain of unknown function DUF305, CopM-like [PF03713] (25-112)
  IPR012347 Ferritin-like [G3DSA:1.20.1260.10] (11-115)

Solvent-accessible surface area: 9522 Å² total; per-residue (Å²): 129,78,62,33,62,8,0,90,60,7,32,72,53,14,126,100,19,37,97,124,0,18,71,12,0,58,51,80,41,9,2,66,0,0,0,79,0,0,20,4,0,2,77,8,0,15,50,4,0,85,13,0,56,134,58,8,157,28,107,75,0,84,140,9,0,114,77,3,22,170,54,8,103,40,37,24,109,62,0,64,144,20,26,107,95,91,119,173,44,121,140,64,63,33,58,8,0,84,63,8,9,61,49,8,110,96,18,14,104,102,0,59,70,23,0,52,56,70,55,12,6,78,0,0,0,96,0,0,14,0,0,0,71,8,0,18,50,9,0,85,13,0,48,136,59,8,156,30,107,72,0,78,132,7,0,89,78,4,22,171,53,9,104,38,37,27,103,63,0,61,140,16,33,108,55,85,181,127,131,182,184

Radius of gyration: 16.28 Å; Cα contacts (8 Å, |Δi|>4): 234; chains: 2; bounding box: 26×54×43 Å

Sequence (181 aa):
MHSSASSQEYMAGMKNMHEKMMMAAVNEESNPDKAFAKGMIAHHEGAIAMAETELKYGKDPEMRKLAQDIIKAQKGEIEQMNKWLDSHKMSDMHSSASSQEYMAGMKNNMHEKMMAAVNESNPDKAFAKGMIAHHEGAIAMAETELKYGKDPEMRKLAQQDIIKAQKGEIEQMNKWLDSHKLEHH